Protein AF-A0AAN6KG77-F1 (afdb_monomer_lite)

Foldseek 3Di:
DLLVVLVVLLVVLLVVVLVVLVVPDPPLLSVLLCVPFFVVLSVVLSVVLVVVLVVLVVVVPDDPPPPDPVVVVVVVVVLVVVLVVLLVVLQVVQWDWDQDPVVRDTDIDGNVVSNVVSVVVSDDDPVSVVCSCVVRPCVRRPPCSCVRGPDPVVVVPDDPVSVCVSPPDDPVVVVVVVVVVVVVVVVVVVVVVVCVVVVVDD

Organism: NCBI:txid329885

Secondary structure (DSSP, 8-state):
-HHHHHHHHHHHHHHHHHHHHHTTS-HHHHHHHIIIIIHHHHHHHHHHHHHHHHHHHHHHTSPP----HHHHHHHHHHHHHHHHHHHHHHHHHHEEEEEETTTTEEEEEE-HHHHHHHHHHHSPP-HHHHHIIIIIIIIIIITTHHHHHS-HHHHHTS-HHHHHHHHPPPHHHHHHHHHHHHHHHHHHHHHHHHHHHTT---

Radius of gyration: 33.19 Å; chains: 1; bounding box: 72×59×87 Å

InterPro domains:
  IPR020850 GTPase effector domain [PS51388] (87-202)

pLDDT: mean 86.13, std 9.49, range [54.81, 98.12]

Sequence (202 aa):
MAEFHIKKVAQVCANFVAAAITCTVADDVADRLQAFTVDPALDARLKRTKAELIRIIANNKHHPITYNPTYTAIVQDMRREKSKSKFKQIVDKAKTSVHNASTNMIETYLKPNVLDRGKGDLLELDMDKTAVTKQVVERHLMRDLAADTISPTLIGDMTDEEIAFVAAEPEETTRLRSNLETRKAMLEKGQETFKSALGLCK

Structure (mmCIF, N/CA/C/O backbone):
data_AF-A0AAN6KG77-F1
#
_entry.id   AF-A0AAN6KG77-F1
#
loop_
_atom_site.group_PDB
_atom_site.id
_atom_site.type_symbol
_atom_site.label_atom_id
_atom_site.label_alt_id
_atom_site.label_comp_id
_atom_site.label_asym_id
_atom_site.label_entity_id
_atom_site.label_seq_id
_atom_site.pdbx_PDB_ins_code
_atom_site.Cartn_x
_atom_site.Cartn_y
_atom_site.Cartn_z
_atom_site.occupancy
_atom_site.B_iso_or_equiv
_atom_site.auth_seq_id
_atom_site.auth_comp_id
_atom_site.auth_asym_id
_atom_site.auth_atom_id
_atom_site.pdbx_PDB_model_num
ATOM 1 N N . MET A 1 1 ? 21.242 -1.551 -8.106 1.00 69.56 1 MET A N 1
ATOM 2 C CA . MET A 1 1 ? 20.434 -0.393 -8.561 1.00 69.56 1 MET A CA 1
ATOM 3 C C . MET A 1 1 ? 18.935 -0.687 -8.601 1.00 69.56 1 MET A C 1
ATOM 5 O O . MET A 1 1 ? 18.202 0.027 -7.931 1.00 69.56 1 MET A O 1
ATOM 9 N N . ALA A 1 2 ? 18.462 -1.736 -9.289 1.00 80.38 2 ALA A N 1
ATOM 10 C CA . ALA A 1 2 ? 17.026 -2.066 -9.336 1.00 80.38 2 ALA A CA 1
ATOM 11 C C . ALA A 1 2 ? 16.416 -2.390 -7.956 1.00 80.38 2 ALA A C 1
ATOM 13 O O . ALA A 1 2 ? 15.387 -1.833 -7.591 1.00 80.38 2 ALA A O 1
ATOM 14 N N . GLU A 1 3 ? 17.087 -3.215 -7.145 1.00 86.38 3 GLU A N 1
ATOM 15 C CA . GLU A 1 3 ? 16.593 -3.567 -5.804 1.00 86.38 3 GLU A CA 1
ATOM 16 C C . GLU A 1 3 ? 16.518 -2.356 -4.858 1.00 86.38 3 GLU A C 1
ATOM 18 O O . GLU A 1 3 ? 15.574 -2.221 -4.084 1.00 86.38 3 GLU A O 1
ATOM 23 N N . PHE A 1 4 ? 17.483 -1.437 -4.953 1.00 88.00 4 PHE A N 1
ATOM 24 C CA . PHE A 1 4 ? 17.458 -0.189 -4.191 1.00 88.00 4 PHE A CA 1
ATOM 25 C C . PHE A 1 4 ? 16.236 0.663 -4.560 1.00 88.00 4 PHE A C 1
ATOM 27 O O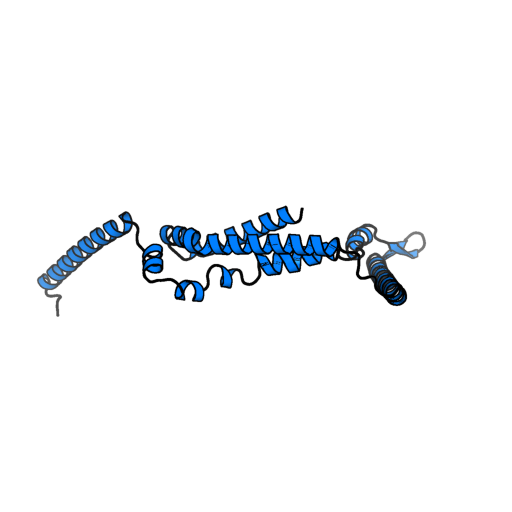 . PHE A 1 4 ? 15.528 1.146 -3.679 1.00 88.00 4 PHE A O 1
ATOM 34 N N . HIS A 1 5 ? 15.942 0.790 -5.858 1.00 88.50 5 HIS A N 1
ATOM 35 C CA . HIS A 1 5 ? 14.741 1.482 -6.324 1.00 88.50 5 HIS A CA 1
ATOM 36 C C . HIS A 1 5 ? 13.453 0.813 -5.834 1.00 88.50 5 HIS A C 1
ATOM 38 O O . HIS A 1 5 ? 12.555 1.514 -5.381 1.00 88.50 5 HIS A O 1
ATOM 44 N N . ILE A 1 6 ? 13.377 -0.520 -5.863 1.00 91.31 6 ILE A N 1
ATOM 45 C CA . ILE A 1 6 ? 12.239 -1.286 -5.329 1.00 91.31 6 ILE A CA 1
ATOM 46 C C . ILE A 1 6 ? 12.013 -0.969 -3.851 1.00 91.31 6 ILE A C 1
ATOM 48 O O . ILE A 1 6 ? 10.891 -0.653 -3.471 1.00 91.31 6 ILE A O 1
ATOM 52 N N . LYS A 1 7 ? 13.072 -0.987 -3.029 1.00 92.62 7 LYS A N 1
ATOM 53 C CA . LYS A 1 7 ? 12.975 -0.642 -1.600 1.00 92.62 7 LYS A CA 1
ATOM 54 C C . LYS A 1 7 ? 12.476 0.787 -1.400 1.00 92.62 7 LYS A C 1
ATOM 56 O O . LYS A 1 7 ? 11.597 1.014 -0.579 1.00 92.62 7 LYS A O 1
ATOM 61 N N . LYS A 1 8 ? 12.986 1.739 -2.188 1.00 94.06 8 LYS A N 1
ATOM 62 C CA . LYS A 1 8 ? 12.554 3.140 -2.112 1.00 94.06 8 LYS A CA 1
ATOM 63 C C . LYS A 1 8 ? 11.074 3.306 -2.461 1.00 94.06 8 LYS A C 1
ATOM 65 O O . LYS A 1 8 ? 10.371 4.014 -1.754 1.00 94.06 8 LYS A O 1
ATOM 70 N N . VAL A 1 9 ? 10.596 2.658 -3.524 1.00 93.69 9 VAL A N 1
ATOM 71 C CA . VAL A 1 9 ? 9.176 2.733 -3.905 1.00 93.69 9 VAL A CA 1
ATOM 72 C C . VAL A 1 9 ? 8.296 2.030 -2.875 1.00 93.69 9 VAL A C 1
ATOM 74 O O . VAL A 1 9 ? 7.282 2.591 -2.482 1.00 93.69 9 VAL A O 1
ATOM 77 N N . ALA A 1 10 ? 8.706 0.862 -2.378 1.00 94.38 10 ALA A N 1
ATOM 78 C CA . ALA A 1 10 ? 7.988 0.164 -1.316 1.00 94.38 10 ALA A CA 1
ATOM 79 C C . ALA A 1 10 ? 7.847 1.034 -0.057 1.00 94.38 10 ALA A C 1
ATOM 81 O O . ALA A 1 10 ? 6.756 1.112 0.497 1.00 94.38 10 ALA A O 1
ATOM 82 N N . GLN A 1 11 ? 8.902 1.759 0.331 1.00 95.31 11 GLN A N 1
ATOM 83 C CA . GLN A 1 11 ? 8.838 2.708 1.444 1.00 95.31 11 GLN A CA 1
ATOM 84 C C . GLN A 1 11 ? 7.840 3.840 1.183 1.00 95.31 11 GLN A C 1
ATOM 86 O O . GLN A 1 11 ? 7.091 4.218 2.075 1.00 95.31 11 GLN A O 1
ATOM 91 N N . VAL A 1 12 ? 7.809 4.384 -0.037 1.00 95.62 12 VAL A N 1
ATOM 92 C CA . VAL A 1 12 ? 6.838 5.427 -0.403 1.00 95.62 12 VAL A CA 1
ATOM 93 C C . VAL A 1 12 ? 5.408 4.890 -0.324 1.00 95.62 12 VAL A C 1
ATOM 95 O O . VAL A 1 12 ? 4.546 5.569 0.223 1.00 95.62 12 VAL A O 1
ATOM 98 N N . CYS A 1 13 ? 5.156 3.672 -0.813 1.00 94.25 13 CYS A N 1
ATOM 99 C CA . CYS A 1 13 ? 3.849 3.027 -0.687 1.00 94.25 13 CYS A CA 1
ATOM 100 C C . CYS A 1 13 ? 3.464 2.803 0.781 1.00 94.25 13 CYS A C 1
ATOM 102 O O . CYS A 1 13 ? 2.338 3.112 1.152 1.00 94.25 13 CYS A O 1
ATOM 104 N N . ALA A 1 14 ? 4.393 2.324 1.613 1.00 94.06 14 ALA A N 1
ATOM 105 C CA . ALA A 1 14 ? 4.158 2.117 3.041 1.00 94.06 14 ALA A CA 1
ATOM 106 C C . ALA A 1 14 ? 3.808 3.429 3.754 1.00 94.06 14 ALA A C 1
ATOM 108 O O . ALA A 1 14 ? 2.788 3.511 4.428 1.00 94.06 14 ALA A O 1
ATOM 109 N N . ASN A 1 15 ? 4.592 4.485 3.519 1.00 94.75 15 ASN A N 1
ATOM 110 C CA . ASN A 1 15 ? 4.340 5.804 4.097 1.00 94.75 15 ASN A CA 1
ATOM 111 C C . ASN A 1 15 ? 2.992 6.380 3.648 1.00 94.75 15 ASN A C 1
ATOM 113 O O . ASN A 1 15 ? 2.307 7.020 4.437 1.00 94.75 15 ASN A O 1
ATOM 117 N N . PHE A 1 16 ? 2.620 6.171 2.382 1.00 93.94 16 PHE A N 1
ATOM 118 C CA . PHE A 1 16 ? 1.337 6.628 1.858 1.00 93.94 16 PHE A CA 1
ATOM 119 C C . PHE A 1 16 ? 0.162 5.931 2.550 1.00 93.94 16 PHE A C 1
ATOM 121 O O . PHE A 1 16 ? -0.772 6.606 2.973 1.00 93.94 16 PHE A O 1
ATOM 128 N N . VAL A 1 17 ? 0.215 4.601 2.687 1.00 92.94 17 VAL A N 1
ATOM 129 C CA . VAL A 1 17 ? -0.858 3.841 3.344 1.00 92.94 17 VAL A CA 1
ATOM 130 C C . VAL A 1 17 ? -0.941 4.195 4.828 1.00 92.94 17 VAL A C 1
ATOM 132 O O . VAL A 1 17 ? -2.033 4.490 5.302 1.00 92.94 17 VAL A O 1
ATOM 135 N N . ALA A 1 18 ? 0.195 4.275 5.528 1.00 92.31 18 ALA A N 1
ATOM 136 C CA . ALA A 1 18 ? 0.231 4.693 6.928 1.00 92.31 18 ALA A CA 1
ATOM 137 C C . ALA A 1 18 ? -0.398 6.084 7.115 1.00 92.31 18 ALA A C 1
ATOM 139 O O . ALA A 1 18 ? -1.292 6.258 7.936 1.00 92.31 18 ALA A O 1
ATOM 140 N N . ALA A 1 19 ? -0.023 7.060 6.279 1.00 92.94 19 ALA A N 1
ATOM 141 C CA . ALA A 1 19 ? -0.597 8.404 6.336 1.00 92.94 19 ALA A CA 1
ATOM 142 C C . ALA A 1 19 ? -2.114 8.428 6.068 1.00 92.94 19 ALA A C 1
ATOM 144 O O . ALA A 1 19 ? -2.827 9.226 6.675 1.00 92.94 19 ALA A O 1
ATOM 145 N N . ALA A 1 20 ? -2.612 7.569 5.172 1.00 91.81 20 ALA A N 1
ATOM 146 C CA . ALA A 1 20 ? -4.043 7.448 4.891 1.00 91.81 20 ALA A CA 1
ATOM 147 C C . ALA A 1 20 ? -4.827 6.824 6.062 1.00 91.81 20 ALA A C 1
ATOM 149 O O . ALA A 1 20 ? -5.988 7.162 6.284 1.00 91.81 20 ALA A O 1
ATOM 150 N N . ILE A 1 21 ? -4.201 5.933 6.828 1.00 90.94 21 ILE A N 1
ATOM 151 C CA . ILE A 1 21 ? -4.822 5.313 8.003 1.00 90.94 21 ILE A CA 1
ATOM 152 C C . ILE A 1 21 ? -4.845 6.305 9.163 1.00 90.94 21 ILE A C 1
ATOM 154 O O . ILE A 1 21 ? -5.909 6.586 9.704 1.00 90.94 21 ILE A O 1
ATOM 158 N N . THR A 1 22 ? -3.710 6.926 9.485 1.00 92.06 22 THR A N 1
ATOM 159 C CA . THR A 1 22 ? -3.616 7.881 10.602 1.00 92.06 22 THR A CA 1
ATOM 160 C C . THR A 1 22 ? -4.513 9.114 10.416 1.00 92.06 22 THR A C 1
ATOM 162 O O . THR A 1 22 ? -4.880 9.760 11.389 1.00 92.06 22 THR A O 1
ATOM 165 N N . CYS A 1 23 ? -4.911 9.465 9.184 1.00 92.81 23 CYS A N 1
ATOM 166 C CA . CYS A 1 23 ? -5.856 10.566 8.961 1.00 92.81 23 CYS A CA 1
ATOM 167 C C . CYS A 1 23 ? -7.338 10.168 9.073 1.00 92.81 23 CYS A C 1
ATOM 169 O O . CYS A 1 23 ? -8.196 11.052 9.062 1.00 92.81 23 CYS A O 1
ATOM 171 N N . THR A 1 24 ? -7.649 8.870 9.155 1.00 89.50 24 THR A N 1
ATOM 172 C CA . THR A 1 24 ? -9.028 8.354 9.153 1.00 89.50 24 THR A CA 1
ATOM 173 C C . THR A 1 24 ? -9.446 7.707 10.466 1.00 89.50 24 THR A C 1
ATOM 175 O O . THR A 1 24 ? -10.627 7.772 10.807 1.00 89.50 24 THR A O 1
ATOM 178 N N . VAL A 1 25 ? -8.515 7.109 11.213 1.00 89.38 25 VAL A N 1
ATOM 179 C CA . VAL A 1 25 ? -8.806 6.400 12.468 1.00 89.38 25 VAL A CA 1
ATOM 180 C C . VAL A 1 25 ? -7.969 6.943 13.628 1.00 89.38 25 VAL A C 1
ATOM 182 O O . VAL A 1 25 ? -6.977 7.634 13.412 1.00 89.38 25 VAL A O 1
ATOM 185 N N . ALA A 1 26 ? -8.383 6.647 14.864 1.00 91.25 26 ALA A N 1
ATOM 186 C CA . ALA A 1 26 ? -7.609 6.981 16.060 1.00 91.25 26 ALA A CA 1
ATOM 187 C C . ALA A 1 26 ? -6.266 6.230 16.078 1.00 91.25 26 ALA A C 1
ATOM 189 O O . ALA A 1 26 ? -6.182 5.119 15.551 1.00 91.25 26 ALA A O 1
ATOM 190 N N . ASP A 1 27 ? -5.236 6.823 16.687 1.00 90.81 27 ASP A N 1
ATOM 191 C CA . ASP A 1 27 ? -3.855 6.314 16.645 1.00 90.81 27 ASP A CA 1
ATOM 192 C C . ASP A 1 27 ? -3.742 4.854 17.117 1.00 90.81 27 ASP A C 1
ATOM 194 O O . ASP A 1 27 ? -3.064 4.038 16.501 1.00 90.81 27 ASP A O 1
ATOM 198 N N . ASP A 1 28 ? -4.489 4.479 18.153 1.00 90.56 28 ASP A N 1
ATOM 199 C CA . ASP A 1 28 ? -4.511 3.122 18.699 1.00 90.56 28 ASP A CA 1
ATOM 200 C C . ASP A 1 28 ? -5.105 2.091 17.725 1.00 90.56 28 ASP A C 1
ATOM 202 O O . ASP A 1 28 ? -4.655 0.944 17.657 1.00 90.56 28 ASP A O 1
ATOM 206 N N . VAL A 1 29 ? -6.131 2.480 16.966 1.00 91.38 29 VAL A N 1
ATOM 207 C CA . VAL A 1 29 ? -6.721 1.647 15.909 1.00 91.38 29 VAL A CA 1
ATOM 208 C C . VAL A 1 29 ? -5.798 1.622 14.692 1.00 91.38 29 VAL A C 1
ATOM 210 O O . VAL A 1 29 ? -5.618 0.562 14.092 1.00 91.38 29 VAL A O 1
ATOM 213 N N . ALA A 1 30 ? -5.178 2.758 14.354 1.00 92.25 30 ALA A N 1
ATOM 214 C CA . ALA A 1 30 ? -4.216 2.868 13.263 1.00 92.25 30 ALA A CA 1
ATOM 215 C C . ALA A 1 30 ? -3.049 1.901 13.468 1.00 92.25 30 ALA A C 1
ATOM 217 O O . ALA A 1 30 ? -2.750 1.119 12.570 1.00 92.25 30 ALA A O 1
ATOM 218 N N . ASP A 1 31 ? -2.450 1.900 14.659 1.00 92.50 31 ASP A N 1
ATOM 219 C CA . ASP A 1 31 ? -1.307 1.052 14.999 1.00 92.50 31 ASP A CA 1
ATOM 220 C C . ASP A 1 31 ? -1.651 -0.438 14.891 1.00 92.50 31 ASP A C 1
ATOM 222 O O . ASP A 1 31 ? -0.900 -1.226 14.307 1.00 92.50 31 ASP A O 1
ATOM 226 N N . ARG A 1 32 ? -2.822 -0.839 15.401 1.00 92.31 32 ARG A N 1
ATOM 227 C CA . ARG A 1 32 ? -3.281 -2.234 15.321 1.00 92.31 32 ARG A CA 1
ATOM 228 C C . ARG A 1 32 ? -3.610 -2.651 13.898 1.00 92.31 32 ARG A C 1
ATOM 230 O O . ARG A 1 32 ? -3.208 -3.737 13.487 1.00 92.31 32 ARG A O 1
ATOM 237 N N . LEU A 1 33 ? -4.298 -1.805 13.135 1.00 90.81 33 LEU A N 1
ATOM 238 C CA . LEU A 1 33 ? -4.627 -2.086 11.739 1.00 90.81 33 LEU A CA 1
ATOM 239 C C . LEU A 1 33 ? -3.361 -2.168 10.877 1.00 90.81 33 LEU A C 1
ATOM 241 O O . LEU A 1 33 ? -3.234 -3.063 10.036 1.00 90.81 33 LEU A O 1
ATOM 245 N N . GLN A 1 34 ? -2.402 -1.275 11.131 1.00 92.25 34 GLN A N 1
ATOM 246 C CA . GLN A 1 34 ? -1.107 -1.257 10.467 1.00 92.25 34 GLN A CA 1
ATOM 247 C C . GLN A 1 34 ? -0.360 -2.573 10.709 1.00 92.25 34 GLN A C 1
ATOM 249 O O . GLN A 1 34 ? -0.010 -3.260 9.750 1.00 92.25 34 GLN A O 1
ATOM 254 N N . ALA A 1 35 ? -0.200 -2.970 11.973 1.00 91.81 35 ALA A N 1
ATOM 255 C CA . ALA A 1 35 ? 0.539 -4.174 12.340 1.00 91.81 35 ALA A CA 1
ATOM 256 C C . ALA A 1 35 ? -0.166 -5.474 11.913 1.00 91.81 35 ALA A C 1
ATOM 258 O O . ALA A 1 35 ? 0.487 -6.417 11.464 1.00 91.81 35 ALA A O 1
ATOM 259 N N . PHE A 1 36 ? -1.492 -5.544 12.063 1.00 90.06 36 PHE A N 1
ATOM 260 C CA . PHE A 1 36 ? -2.248 -6.781 11.858 1.00 90.06 36 PHE A CA 1
ATOM 261 C C . PHE A 1 36 ? -2.594 -7.038 10.388 1.00 90.06 36 PHE A C 1
ATOM 263 O O . PHE A 1 36 ? -2.585 -8.183 9.944 1.00 90.06 36 PHE A O 1
ATOM 270 N N . THR A 1 37 ? -2.888 -5.986 9.618 1.00 89.31 37 THR A N 1
ATOM 271 C CA . THR A 1 37 ? -3.418 -6.122 8.247 1.00 89.31 37 THR A CA 1
ATOM 272 C C . THR A 1 37 ? -2.455 -5.578 7.199 1.00 89.31 37 THR A C 1
ATOM 274 O O . THR A 1 37 ? -2.130 -6.253 6.218 1.00 89.31 37 THR A O 1
ATOM 277 N N . VAL A 1 38 ? -1.964 -4.356 7.398 1.00 92.00 38 VAL A N 1
ATOM 278 C CA . VAL A 1 38 ? -1.271 -3.610 6.341 1.00 92.00 38 VAL A CA 1
ATOM 279 C C . VAL A 1 38 ? 0.165 -4.084 6.156 1.00 92.00 38 VAL A C 1
ATOM 281 O O . VAL A 1 38 ? 0.582 -4.334 5.022 1.00 92.00 38 VAL A O 1
ATOM 284 N N . ASP A 1 39 ? 0.921 -4.229 7.242 1.00 93.38 39 ASP A N 1
ATOM 285 C CA . ASP A 1 39 ? 2.322 -4.645 7.199 1.00 93.38 39 ASP A CA 1
ATOM 286 C C . ASP A 1 39 ? 2.487 -6.027 6.545 1.00 93.38 39 ASP A C 1
ATOM 288 O O . ASP A 1 39 ? 3.278 -6.133 5.600 1.00 93.38 39 ASP A O 1
ATOM 292 N N . PRO A 1 40 ? 1.701 -7.067 6.908 1.00 92.62 40 PRO A N 1
ATOM 293 C CA . PRO A 1 40 ? 1.749 -8.356 6.219 1.00 92.62 40 PRO A CA 1
ATOM 294 C C . PRO A 1 40 ? 1.465 -8.252 4.715 1.00 92.62 40 PRO A C 1
ATOM 296 O O . PRO A 1 40 ? 2.148 -8.893 3.905 1.00 92.62 40 PRO A O 1
ATOM 299 N N . ALA A 1 41 ? 0.491 -7.427 4.318 1.00 92.69 41 ALA A N 1
ATOM 300 C CA . ALA A 1 41 ? 0.135 -7.229 2.917 1.00 92.69 41 ALA A CA 1
ATOM 301 C C . ALA A 1 41 ? 1.256 -6.525 2.131 1.00 92.69 41 ALA A C 1
ATOM 303 O O . ALA A 1 41 ? 1.629 -6.963 1.034 1.00 92.69 41 ALA A O 1
ATOM 304 N N . LEU A 1 42 ? 1.843 -5.466 2.694 1.00 94.31 42 LEU A N 1
ATOM 305 C CA . LEU A 1 42 ? 2.972 -4.748 2.098 1.00 94.31 42 LEU A CA 1
ATOM 306 C C . LEU A 1 42 ? 4.217 -5.638 1.984 1.00 94.31 42 LEU A C 1
ATOM 308 O O . LEU A 1 42 ? 4.872 -5.648 0.935 1.00 94.31 42 LEU A O 1
ATOM 312 N N . ASP A 1 43 ? 4.499 -6.450 3.002 1.00 94.38 43 ASP A N 1
ATOM 313 C CA . ASP A 1 43 ? 5.596 -7.416 2.987 1.00 94.38 43 ASP A CA 1
ATOM 314 C C . ASP A 1 43 ? 5.397 -8.494 1.921 1.00 94.38 43 ASP A C 1
ATOM 316 O O . ASP A 1 43 ? 6.327 -8.830 1.175 1.00 94.38 43 ASP A O 1
ATOM 320 N N . ALA A 1 44 ? 4.179 -9.025 1.797 1.00 93.19 44 ALA A N 1
ATOM 321 C CA . ALA A 1 44 ? 3.839 -9.981 0.752 1.00 93.19 44 ALA A CA 1
ATOM 322 C C . ALA A 1 44 ? 4.050 -9.372 -0.644 1.00 93.19 44 ALA A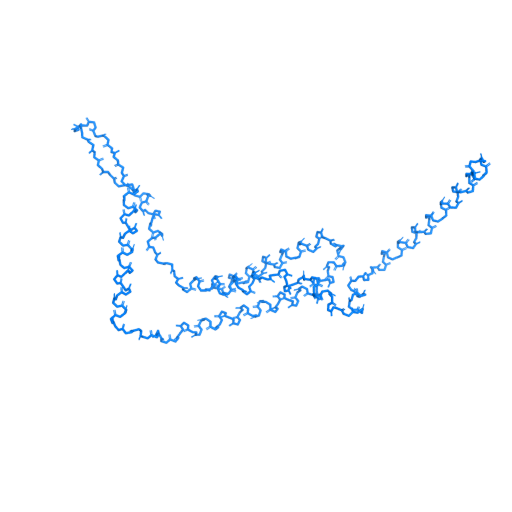 C 1
ATOM 324 O O . ALA A 1 44 ? 4.633 -10.017 -1.523 1.00 93.19 44 ALA A O 1
ATOM 325 N N . ARG A 1 45 ? 3.657 -8.108 -0.848 1.00 93.44 45 ARG A N 1
ATOM 326 C CA . ARG A 1 45 ? 3.870 -7.374 -2.108 1.00 93.44 45 ARG A CA 1
ATOM 327 C C . ARG A 1 45 ? 5.353 -7.167 -2.402 1.00 93.44 45 ARG A C 1
ATOM 329 O O . ARG A 1 45 ? 5.800 -7.427 -3.524 1.00 93.44 45 ARG A O 1
ATOM 336 N N . LEU A 1 46 ? 6.150 -6.794 -1.402 1.00 94.06 46 LEU A N 1
ATOM 337 C CA . LEU A 1 46 ? 7.598 -6.649 -1.553 1.00 94.06 46 LEU A CA 1
ATOM 338 C C . LEU A 1 46 ? 8.273 -7.987 -1.899 1.00 94.06 46 LEU A C 1
ATOM 340 O O . LEU A 1 46 ? 9.142 -8.028 -2.775 1.00 94.06 46 LEU A O 1
ATOM 344 N N . LYS A 1 47 ? 7.855 -9.091 -1.267 1.00 94.25 47 LYS A N 1
ATOM 345 C CA . LYS A 1 47 ? 8.341 -10.447 -1.578 1.00 94.25 47 LYS A CA 1
ATOM 346 C C . LYS A 1 47 ? 8.016 -10.841 -3.022 1.00 94.25 47 LYS A C 1
ATOM 348 O O . LYS A 1 47 ? 8.930 -11.230 -3.752 1.00 94.25 47 LYS A O 1
ATOM 353 N N . ARG A 1 48 ? 6.763 -10.664 -3.470 1.00 92.81 48 ARG A N 1
ATOM 354 C CA . ARG A 1 48 ? 6.347 -10.921 -4.867 1.00 92.81 48 ARG A CA 1
ATOM 355 C C . ARG A 1 48 ? 7.159 -10.094 -5.865 1.00 92.81 48 ARG A C 1
ATOM 357 O O . ARG A 1 48 ? 7.647 -10.623 -6.859 1.00 92.81 48 ARG A O 1
ATOM 364 N N . THR A 1 49 ? 7.372 -8.818 -5.558 1.00 92.81 49 THR A N 1
ATOM 365 C CA . THR A 1 49 ? 8.156 -7.896 -6.390 1.00 92.81 49 THR A CA 1
ATOM 366 C C . THR A 1 49 ? 9.607 -8.359 -6.549 1.00 92.81 49 THR A C 1
ATOM 368 O O . THR A 1 49 ? 10.144 -8.372 -7.657 1.00 92.81 49 THR A O 1
ATOM 371 N N . LYS A 1 50 ? 10.259 -8.768 -5.454 1.00 92.38 50 LYS A N 1
ATOM 372 C CA . LYS A 1 50 ? 11.635 -9.287 -5.499 1.00 92.38 50 LYS A CA 1
ATOM 373 C C . LYS A 1 50 ? 11.727 -10.591 -6.293 1.00 92.38 50 LYS A C 1
A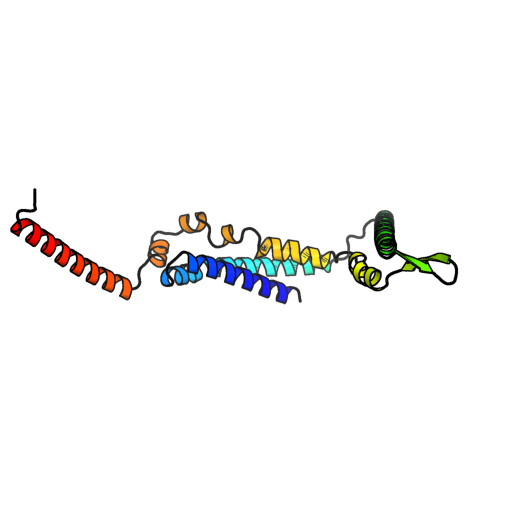TOM 375 O O . LYS A 1 50 ? 12.663 -10.748 -7.075 1.00 92.38 50 LYS A O 1
ATOM 380 N N . ALA A 1 51 ? 10.759 -11.491 -6.127 1.00 92.00 51 ALA A N 1
ATOM 381 C CA . ALA A 1 51 ? 10.695 -12.733 -6.894 1.00 92.00 51 ALA A CA 1
ATOM 382 C C . ALA A 1 51 ? 10.561 -12.463 -8.403 1.00 92.00 51 ALA A C 1
ATOM 384 O O . ALA A 1 51 ? 11.284 -13.061 -9.202 1.00 92.00 51 ALA A O 1
ATOM 385 N N . GLU A 1 52 ? 9.716 -11.505 -8.797 1.00 90.50 52 GLU A N 1
ATOM 386 C CA . GLU A 1 52 ? 9.567 -11.124 -10.204 1.00 90.50 52 GLU A CA 1
ATOM 387 C C . GLU A 1 52 ? 10.848 -10.510 -10.778 1.00 90.50 52 GLU A C 1
ATOM 389 O O . GLU A 1 52 ? 11.250 -10.850 -11.892 1.00 90.50 52 GLU A O 1
ATOM 394 N N . LEU A 1 53 ? 11.539 -9.656 -10.015 1.00 90.38 53 LEU A N 1
ATOM 395 C CA . LEU A 1 53 ? 12.822 -9.104 -10.449 1.00 90.38 53 LEU A CA 1
ATOM 396 C C . LEU A 1 53 ? 13.836 -10.218 -10.745 1.00 90.38 53 LEU A C 1
ATOM 398 O O . LEU A 1 53 ? 14.505 -10.182 -11.778 1.00 90.38 53 LEU A O 1
ATOM 402 N N . ILE A 1 54 ? 13.939 -11.212 -9.859 1.00 89.44 54 ILE A N 1
ATOM 403 C CA . ILE A 1 54 ? 14.836 -12.361 -10.046 1.00 89.44 54 ILE A CA 1
ATOM 404 C C . ILE A 1 54 ? 14.465 -13.124 -11.322 1.00 89.44 54 ILE A C 1
ATOM 406 O O . ILE A 1 54 ? 15.354 -13.465 -12.104 1.00 89.44 54 ILE A O 1
ATOM 410 N N . ARG A 1 55 ? 13.167 -13.330 -11.578 1.00 88.12 55 ARG A N 1
ATOM 411 C CA . ARG A 1 55 ? 12.675 -13.999 -12.789 1.00 88.12 55 ARG A CA 1
ATOM 412 C C . ARG A 1 55 ? 13.053 -13.245 -14.064 1.00 88.12 55 ARG A C 1
ATOM 414 O O . ARG A 1 55 ? 13.542 -13.859 -15.008 1.00 88.12 55 ARG A O 1
ATOM 421 N N . ILE A 1 56 ? 12.884 -11.923 -14.092 1.00 84.69 56 ILE A N 1
ATOM 422 C CA . ILE A 1 56 ? 13.257 -11.098 -15.253 1.00 84.69 56 ILE A CA 1
ATOM 423 C C . ILE A 1 56 ? 14.768 -11.140 -15.489 1.00 84.69 56 ILE A C 1
ATOM 425 O O . ILE A 1 56 ? 15.201 -11.317 -16.626 1.00 84.69 56 ILE A O 1
ATOM 429 N N . ILE A 1 57 ? 15.574 -11.037 -14.428 1.00 84.12 57 ILE A N 1
ATOM 430 C CA . ILE A 1 57 ? 17.036 -11.136 -14.532 1.00 84.12 57 ILE A CA 1
ATOM 431 C C . ILE A 1 57 ? 17.446 -12.510 -15.077 1.00 84.12 57 ILE A C 1
ATOM 433 O O . ILE A 1 57 ? 18.330 -12.591 -15.927 1.00 84.12 57 ILE A O 1
ATOM 437 N N . ALA A 1 58 ? 16.813 -13.589 -14.613 1.00 84.25 58 ALA A N 1
ATOM 438 C CA . ALA A 1 58 ? 17.081 -14.935 -15.109 1.00 84.25 58 ALA A CA 1
ATOM 439 C C . ALA A 1 58 ? 16.710 -15.081 -16.593 1.00 84.25 58 ALA A C 1
ATOM 441 O O . ALA A 1 58 ? 17.508 -15.601 -17.371 1.00 84.25 58 ALA A O 1
ATOM 442 N N . ASN A 1 59 ? 15.549 -14.568 -17.006 1.00 80.25 59 ASN A N 1
ATOM 443 C CA . ASN A 1 59 ? 15.112 -14.599 -18.402 1.00 80.25 59 ASN A CA 1
ATOM 444 C C . ASN A 1 59 ? 16.036 -13.787 -19.316 1.00 80.25 59 ASN A C 1
ATOM 446 O O . ASN A 1 59 ? 16.347 -14.234 -20.413 1.00 80.25 59 ASN A O 1
ATOM 450 N N . ASN A 1 60 ? 16.524 -12.634 -18.857 1.00 73.62 60 ASN A N 1
ATOM 451 C CA . ASN A 1 60 ? 17.458 -11.806 -19.622 1.00 73.62 60 ASN A CA 1
ATOM 452 C C . ASN A 1 60 ? 18.805 -12.523 -19.865 1.00 73.62 60 ASN A C 1
ATOM 454 O O . ASN A 1 60 ? 19.420 -12.351 -20.910 1.00 73.62 60 ASN A O 1
ATOM 458 N N . LYS A 1 61 ? 19.234 -13.402 -18.946 1.00 73.06 61 LYS A N 1
ATOM 459 C CA . LYS A 1 61 ? 20.450 -14.217 -19.119 1.00 73.06 61 LYS A CA 1
ATOM 460 C C . LYS A 1 61 ? 20.316 -15.345 -20.146 1.00 73.06 61 LYS A C 1
ATOM 462 O O . LYS A 1 61 ? 21.338 -15.907 -20.536 1.00 73.06 61 LYS A O 1
ATOM 467 N N . HIS A 1 62 ? 19.101 -15.717 -20.547 1.00 63.72 62 HIS A N 1
ATOM 468 C CA . HIS A 1 62 ? 18.925 -16.730 -21.585 1.00 63.72 62 HIS A CA 1
ATOM 469 C C . HIS A 1 62 ? 19.340 -16.152 -22.939 1.00 63.72 62 HIS A C 1
ATOM 471 O O . HIS A 1 62 ? 19.177 -14.957 -23.186 1.00 63.72 62 HIS A O 1
ATOM 477 N N . HIS A 1 63 ? 19.886 -16.997 -23.821 1.00 57.72 63 HIS A N 1
ATOM 478 C CA . HIS A 1 63 ? 20.233 -16.567 -25.172 1.00 57.72 63 HIS A CA 1
ATOM 479 C C . HIS A 1 63 ? 19.022 -15.875 -25.808 1.00 57.72 63 HIS A C 1
ATOM 481 O O . HIS A 1 63 ? 17.913 -16.413 -25.702 1.00 57.72 63 HIS A O 1
ATOM 487 N N . PRO A 1 64 ? 19.206 -14.703 -26.452 1.00 59.56 64 PRO A N 1
ATOM 488 C CA . PRO A 1 64 ? 18.137 -14.086 -27.216 1.00 59.56 64 PRO A CA 1
ATOM 489 C C . PRO A 1 64 ? 17.545 -15.168 -28.105 1.00 59.56 64 PRO A C 1
ATOM 491 O O . PRO A 1 64 ? 18.312 -15.856 -28.781 1.00 59.56 64 PRO A O 1
ATOM 494 N N . ILE A 1 65 ? 16.220 -15.343 -28.081 1.00 64.00 65 ILE A N 1
ATOM 495 C CA . ILE A 1 65 ? 15.539 -16.167 -29.081 1.00 64.00 65 ILE A CA 1
ATOM 496 C C . ILE A 1 65 ? 16.030 -15.604 -30.408 1.00 64.00 65 ILE A C 1
ATOM 498 O O . ILE A 1 65 ? 15.730 -14.454 -30.739 1.00 64.00 65 ILE A O 1
ATOM 502 N N . THR A 1 66 ? 16.917 -16.338 -31.078 1.00 54.81 66 THR A N 1
ATOM 503 C CA . THR A 1 66 ? 17.622 -15.851 -32.252 1.00 54.81 66 THR A CA 1
ATOM 504 C C . THR A 1 66 ? 16.579 -15.775 -33.340 1.00 54.81 66 THR A C 1
ATOM 506 O O . THR A 1 66 ? 16.258 -16.755 -34.007 1.00 54.81 66 THR A O 1
ATOM 509 N N . TYR A 1 67 ? 15.975 -14.595 -33.454 1.00 60.03 67 TYR A N 1
ATOM 510 C CA . TYR A 1 67 ? 15.113 -14.264 -34.564 1.00 60.03 67 TYR A CA 1
ATOM 511 C C . TYR A 1 67 ? 15.857 -14.611 -35.853 1.00 60.03 67 TYR A C 1
ATOM 513 O O . TYR A 1 67 ? 17.072 -14.414 -35.948 1.00 60.03 67 TYR A O 1
ATOM 521 N N . ASN A 1 68 ? 15.118 -15.114 -36.840 1.00 76.94 68 ASN A N 1
ATOM 522 C CA . ASN A 1 68 ? 15.638 -15.334 -38.184 1.00 76.94 68 ASN A CA 1
ATOM 523 C C . ASN A 1 68 ? 16.486 -14.108 -38.619 1.00 76.94 68 ASN A C 1
ATOM 525 O O . ASN A 1 68 ? 16.009 -12.978 -38.457 1.00 76.94 68 ASN A O 1
ATOM 529 N N . PRO A 1 69 ? 17.707 -14.299 -39.160 1.00 75.62 69 PRO A N 1
ATOM 530 C CA . PRO A 1 69 ? 18.577 -13.220 -39.642 1.00 75.62 69 PRO A CA 1
ATOM 531 C C . PRO A 1 69 ? 17.875 -12.180 -40.529 1.00 75.62 69 PRO A C 1
ATOM 533 O O . PRO A 1 69 ? 18.185 -10.992 -40.474 1.00 75.62 69 PRO A O 1
ATOM 536 N N . THR A 1 70 ? 16.887 -12.599 -41.321 1.00 76.69 70 THR A N 1
ATOM 537 C CA . THR A 1 70 ? 16.076 -11.698 -42.145 1.00 76.69 70 THR A CA 1
ATOM 538 C C . THR A 1 70 ? 15.232 -10.754 -41.288 1.00 76.69 70 THR A C 1
ATOM 540 O O . THR A 1 70 ? 15.163 -9.559 -41.558 1.00 76.69 70 THR A O 1
ATOM 543 N N . TYR A 1 71 ? 14.623 -11.258 -40.215 1.00 77.19 71 TYR A N 1
ATOM 544 C CA . TYR A 1 71 ? 13.823 -10.443 -39.304 1.00 77.19 71 TYR A CA 1
ATOM 545 C C . TYR A 1 71 ? 14.691 -9.473 -38.500 1.00 77.19 71 TYR A C 1
ATOM 547 O O . TYR A 1 71 ? 14.323 -8.310 -38.342 1.00 77.19 71 TYR A O 1
ATOM 555 N N . THR A 1 72 ? 15.855 -9.917 -38.011 1.00 74.38 72 THR A N 1
ATOM 556 C CA . THR A 1 72 ? 16.765 -9.025 -37.277 1.00 74.38 72 THR A CA 1
ATOM 557 C C . THR A 1 72 ? 17.267 -7.897 -38.167 1.00 74.38 72 THR A C 1
ATOM 559 O O . THR A 1 72 ? 17.252 -6.753 -37.720 1.00 74.38 72 THR A O 1
ATOM 562 N N . ALA A 1 73 ? 17.620 -8.177 -39.425 1.00 80.62 73 ALA A N 1
ATOM 563 C CA . ALA A 1 73 ? 17.992 -7.150 -40.395 1.00 80.62 73 ALA A CA 1
ATOM 564 C C . ALA A 1 73 ? 16.858 -6.134 -40.616 1.00 80.62 73 ALA A C 1
ATOM 566 O O . ALA A 1 73 ? 17.077 -4.933 -40.470 1.00 80.62 73 ALA A O 1
ATOM 567 N N . ILE A 1 74 ? 15.628 -6.611 -40.844 1.00 82.81 74 ILE A N 1
ATOM 568 C CA . ILE A 1 74 ? 14.448 -5.750 -41.035 1.00 82.81 74 ILE A CA 1
ATOM 569 C C . ILE A 1 74 ? 14.198 -4.865 -39.803 1.00 82.81 74 ILE A C 1
ATOM 571 O O . ILE A 1 74 ? 13.978 -3.662 -39.931 1.00 82.81 74 ILE A O 1
ATOM 575 N N . VAL A 1 75 ? 14.264 -5.424 -38.591 1.00 79.88 75 VAL A N 1
ATOM 576 C CA . VAL A 1 75 ? 14.080 -4.654 -37.350 1.00 79.88 75 VAL A CA 1
ATOM 577 C C . VAL A 1 75 ? 15.198 -3.634 -37.149 1.00 79.88 75 VAL A C 1
ATOM 579 O O . VAL A 1 75 ? 14.916 -2.508 -36.741 1.00 79.88 75 VAL A O 1
ATOM 582 N N . GLN A 1 76 ? 16.450 -3.992 -37.436 1.00 78.06 76 GLN A N 1
ATOM 583 C CA . GLN A 1 76 ? 17.584 -3.070 -37.339 1.00 78.06 76 GLN A CA 1
ATOM 584 C C . GLN A 1 76 ? 17.449 -1.911 -38.331 1.00 78.06 76 GLN A C 1
ATOM 586 O O . GLN A 1 76 ? 17.662 -0.758 -37.952 1.00 78.06 76 GLN A O 1
ATOM 591 N N . ASP A 1 77 ? 17.019 -2.180 -39.562 1.00 84.31 77 ASP A N 1
ATOM 592 C CA . ASP A 1 77 ? 16.774 -1.135 -40.557 1.00 84.31 77 ASP A CA 1
ATOM 593 C C . ASP A 1 77 ? 15.607 -0.229 -40.160 1.00 84.31 77 ASP A C 1
ATOM 595 O O . ASP A 1 77 ? 15.740 0.997 -40.208 1.00 84.31 77 ASP A O 1
ATOM 599 N N . MET A 1 78 ? 14.512 -0.793 -39.639 1.00 81.44 78 MET A N 1
ATOM 600 C CA . MET A 1 78 ? 13.409 0.003 -39.088 1.00 81.44 78 MET A CA 1
ATOM 601 C C . MET A 1 78 ? 13.858 0.895 -37.920 1.00 81.44 78 MET A C 1
ATOM 603 O O .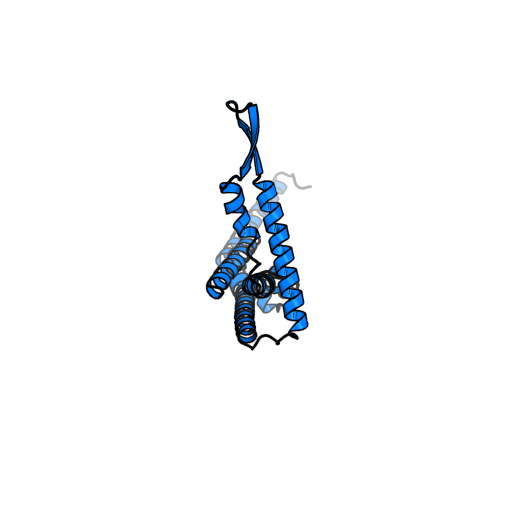 MET A 1 78 ? 13.464 2.062 -37.843 1.00 81.44 78 MET A O 1
ATOM 607 N N . ARG A 1 79 ? 14.700 0.386 -37.012 1.00 80.25 79 ARG A N 1
ATOM 608 C CA . ARG A 1 79 ? 15.261 1.171 -35.895 1.00 80.25 79 ARG A CA 1
ATOM 609 C C . ARG A 1 79 ? 16.176 2.291 -36.384 1.00 80.25 79 ARG A C 1
ATOM 611 O O . ARG A 1 79 ? 16.097 3.416 -35.878 1.00 80.25 79 ARG A O 1
ATOM 618 N N . ARG A 1 80 ? 17.001 2.015 -37.398 1.00 82.06 80 ARG A N 1
ATOM 619 C CA . ARG A 1 80 ? 17.905 2.987 -38.026 1.00 82.06 80 ARG A CA 1
ATOM 620 C C . ARG A 1 80 ? 17.129 4.127 -38.677 1.00 82.06 80 ARG A C 1
ATOM 622 O O . ARG A 1 80 ? 17.421 5.290 -38.402 1.00 82.06 80 ARG A O 1
ATOM 629 N N . GLU A 1 81 ? 16.102 3.812 -39.464 1.00 87.06 81 GLU A N 1
ATOM 630 C CA . GLU A 1 81 ? 15.256 4.821 -40.112 1.00 87.06 81 GLU A CA 1
ATOM 631 C C . GLU A 1 81 ? 14.453 5.637 -39.093 1.00 87.06 81 GLU A C 1
ATOM 633 O O . GLU A 1 81 ? 14.395 6.866 -39.180 1.00 87.06 81 GLU A O 1
ATOM 638 N N . LYS A 1 82 ? 13.925 4.998 -38.042 1.00 82.75 82 LYS A N 1
ATOM 639 C CA . LYS A 1 82 ? 13.265 5.710 -36.938 1.00 82.75 82 LYS A CA 1
ATOM 640 C C . LYS A 1 82 ? 14.217 6.682 -36.232 1.00 82.75 82 LYS A C 1
ATOM 642 O O . LYS A 1 82 ? 13.840 7.823 -35.960 1.00 82.75 82 LYS A O 1
ATOM 647 N N . SER A 1 83 ? 15.448 6.253 -35.958 1.00 82.75 83 SER A N 1
ATOM 648 C CA . SER A 1 83 ? 16.481 7.082 -35.321 1.00 82.75 83 SER A CA 1
ATOM 649 C C . SER A 1 83 ? 16.890 8.254 -36.212 1.00 82.75 83 SER A C 1
ATOM 651 O O . SER A 1 83 ? 16.966 9.391 -35.748 1.00 82.75 83 SER A O 1
ATOM 653 N N . LYS A 1 84 ? 17.054 8.007 -37.514 1.00 85.69 84 LYS A N 1
ATOM 654 C CA . LYS A 1 84 ? 17.336 9.031 -38.526 1.00 85.69 84 LYS A CA 1
ATOM 655 C C . LYS A 1 84 ? 16.208 10.058 -38.632 1.00 85.69 84 LYS A C 1
ATOM 657 O O . LYS A 1 84 ? 16.477 11.257 -38.667 1.00 85.69 84 LYS A O 1
ATOM 662 N N . SER A 1 85 ? 14.951 9.615 -38.612 1.00 86.06 85 SER A N 1
ATOM 663 C CA . SER A 1 85 ? 13.785 10.506 -38.622 1.00 86.06 85 SER A CA 1
ATOM 664 C C . SER A 1 85 ? 13.724 11.384 -37.369 1.00 86.06 85 SER A C 1
ATOM 666 O O . SER A 1 85 ? 13.512 12.592 -37.474 1.00 86.06 85 SER A O 1
ATOM 668 N N . LYS A 1 86 ? 13.950 10.809 -36.181 1.00 84.44 86 LYS A N 1
ATOM 669 C CA . LYS A 1 86 ? 14.032 11.575 -34.926 1.00 84.44 86 LYS A CA 1
ATOM 670 C C . LYS A 1 86 ? 15.174 12.589 -34.951 1.00 84.44 86 LYS A C 1
ATOM 672 O O . LYS A 1 86 ? 14.979 13.740 -34.568 1.00 84.44 86 LYS A O 1
ATOM 677 N N . PHE A 1 87 ? 16.344 12.183 -35.441 1.00 87.75 87 PHE A N 1
ATOM 678 C CA . PHE A 1 87 ? 17.500 13.068 -35.557 1.00 87.75 87 PHE A CA 1
ATOM 679 C C . PHE A 1 87 ? 17.200 14.248 -36.479 1.00 87.75 87 PHE A C 1
ATOM 681 O O . PHE A 1 87 ? 17.458 15.391 -36.115 1.00 87.75 87 PHE A O 1
ATOM 688 N N . LYS A 1 88 ? 16.571 13.991 -37.632 1.00 89.44 88 LYS A N 1
ATOM 689 C CA . LYS A 1 88 ? 16.134 15.044 -38.552 1.00 89.44 88 LYS A CA 1
ATOM 690 C C . LYS A 1 88 ? 15.191 16.038 -37.867 1.00 89.44 88 LYS A C 1
ATOM 692 O O . LYS A 1 88 ? 15.415 17.237 -37.976 1.00 89.44 88 LYS A O 1
ATOM 697 N N . GLN A 1 89 ? 14.211 15.562 -37.094 1.00 88.81 89 GLN A N 1
ATOM 698 C CA . GLN A 1 89 ? 13.317 16.440 -36.326 1.00 88.81 89 GLN A CA 1
ATOM 699 C C . GLN A 1 89 ? 14.065 17.307 -35.302 1.00 88.81 89 GLN A C 1
ATOM 701 O O . GLN A 1 89 ? 13.718 18.472 -35.120 1.00 88.81 89 GLN A O 1
ATOM 706 N N . ILE A 1 90 ? 15.088 16.768 -34.632 1.00 88.69 90 ILE A N 1
ATOM 707 C CA . ILE A 1 90 ? 15.915 17.531 -33.682 1.00 88.69 90 ILE A CA 1
ATOM 708 C C . ILE A 1 90 ? 16.738 18.591 -34.415 1.00 88.69 90 ILE A C 1
ATOM 710 O O . ILE A 1 90 ? 16.779 19.740 -33.980 1.00 88.69 90 ILE A O 1
ATOM 714 N N . VAL A 1 91 ? 17.353 18.226 -35.542 1.00 89.50 91 VAL A N 1
ATOM 715 C CA . VAL A 1 91 ? 18.105 19.155 -36.393 1.00 89.50 91 VAL A CA 1
ATOM 716 C C . VAL A 1 91 ? 17.196 20.274 -36.894 1.00 89.50 91 VAL A C 1
ATOM 718 O O . VAL A 1 91 ? 17.569 21.438 -36.801 1.00 89.50 91 VAL A O 1
ATOM 721 N N . ASP A 1 92 ? 15.986 19.954 -37.353 1.00 89.88 92 ASP A N 1
ATOM 722 C CA . ASP A 1 92 ? 15.020 20.950 -37.819 1.00 89.88 92 ASP A CA 1
ATOM 723 C C . ASP A 1 92 ? 14.581 21.896 -36.690 1.00 89.88 92 ASP A C 1
ATOM 725 O O . ASP A 1 92 ? 14.524 23.105 -36.901 1.00 89.88 92 ASP A O 1
ATOM 729 N N . LYS A 1 93 ? 14.376 21.387 -35.467 1.00 87.94 93 LYS A N 1
ATOM 730 C CA . LYS A 1 93 ? 14.107 22.216 -34.275 1.00 87.94 93 LYS A CA 1
ATOM 731 C C . LYS A 1 93 ? 15.297 23.083 -33.852 1.00 87.94 93 LYS A C 1
ATOM 733 O O . LYS A 1 93 ? 15.103 24.110 -33.205 1.00 87.94 93 LYS A O 1
ATOM 738 N N . ALA A 1 94 ? 16.522 22.664 -34.161 1.00 89.81 94 ALA A N 1
ATOM 739 C CA . ALA A 1 94 ? 17.737 23.393 -33.812 1.00 89.81 94 ALA A CA 1
ATOM 740 C C . ALA A 1 94 ? 18.118 24.468 -34.840 1.00 89.81 94 ALA A C 1
ATOM 742 O O . ALA A 1 94 ? 18.942 25.328 -34.519 1.00 89.81 94 ALA A O 1
ATOM 743 N N . LYS A 1 95 ? 17.540 24.445 -36.049 1.00 91.69 95 LYS A N 1
ATOM 744 C CA . LYS A 1 95 ? 17.778 25.468 -37.075 1.00 91.69 95 LYS A CA 1
ATOM 745 C C . LYS A 1 95 ? 17.264 26.830 -36.610 1.00 91.69 95 LYS A C 1
ATOM 747 O O . LYS A 1 95 ? 16.143 26.966 -36.130 1.00 91.69 95 LYS A O 1
ATOM 752 N N . THR A 1 96 ? 18.090 27.854 -36.776 1.00 88.31 96 THR A N 1
ATOM 753 C CA . THR A 1 96 ? 17.741 29.251 -36.533 1.00 88.31 96 THR A CA 1
ATOM 754 C C . THR A 1 96 ? 18.296 30.102 -37.662 1.00 88.31 96 THR A C 1
ATOM 756 O O . THR A 1 96 ? 19.454 29.950 -38.044 1.00 88.31 96 THR A O 1
ATOM 759 N N . SER A 1 97 ? 17.475 30.999 -38.188 1.00 87.88 97 SER A N 1
ATOM 760 C CA . SER A 1 97 ? 17.903 31.957 -39.202 1.00 87.88 97 SER A CA 1
ATOM 761 C C . SER A 1 97 ? 18.420 33.217 -38.517 1.00 87.88 97 SER A C 1
ATOM 763 O O . SER A 1 97 ? 17.746 33.756 -37.639 1.00 87.88 97 SER A O 1
ATOM 765 N N . VAL A 1 98 ? 19.613 33.669 -38.893 1.00 84.31 98 VAL A N 1
ATOM 766 C CA . VAL A 1 98 ? 20.233 34.900 -38.391 1.00 84.31 98 VAL A CA 1
ATOM 767 C C . VAL A 1 98 ? 20.500 35.808 -39.582 1.00 84.31 98 VAL A C 1
ATOM 769 O O . VAL A 1 98 ? 21.059 35.378 -40.589 1.00 84.31 98 VAL A O 1
ATOM 772 N N . HIS A 1 99 ? 20.067 37.062 -39.481 1.00 83.75 99 HIS A N 1
ATOM 773 C CA . HIS A 1 99 ? 20.349 38.061 -40.502 1.00 83.75 99 HIS A CA 1
ATOM 774 C C . HIS A 1 99 ? 21.781 38.570 -40.336 1.00 83.75 99 HIS A C 1
ATOM 776 O O . HIS A 1 99 ? 22.112 39.171 -39.311 1.00 83.75 99 HIS A O 1
ATOM 782 N N . ASN A 1 100 ? 22.619 38.354 -41.345 1.00 79.62 100 ASN A N 1
ATOM 783 C CA . ASN A 1 100 ? 23.979 38.864 -41.361 1.00 79.62 100 ASN A CA 1
ATOM 784 C C . ASN A 1 100 ? 23.981 40.279 -41.960 1.00 79.62 100 ASN A C 1
ATOM 786 O O . ASN A 1 100 ? 23.762 40.468 -43.155 1.00 79.62 100 ASN A O 1
ATOM 790 N N . ALA A 1 101 ? 24.218 41.289 -41.120 1.00 77.00 101 ALA A N 1
ATOM 791 C CA . ALA A 1 101 ? 24.233 42.692 -41.538 1.00 77.00 101 ALA A CA 1
ATOM 792 C C . ALA A 1 101 ? 25.391 43.032 -42.497 1.00 77.00 101 ALA A C 1
ATOM 794 O O . ALA A 1 101 ? 25.305 44.014 -43.227 1.00 77.00 101 ALA A O 1
ATOM 795 N N . SER A 1 102 ? 26.459 42.230 -42.511 1.00 78.75 102 SER A N 1
ATOM 796 C CA . SER A 1 102 ? 27.641 42.459 -43.349 1.00 78.75 102 SER A CA 1
ATOM 797 C C . SER A 1 102 ? 27.461 41.952 -44.780 1.00 78.75 102 SER A C 1
ATOM 799 O O . SER A 1 102 ? 28.001 42.545 -45.708 1.00 78.75 102 SER A O 1
ATOM 801 N N . THR A 1 103 ? 26.702 40.871 -44.973 1.00 81.56 103 THR A N 1
ATOM 802 C CA . THR A 1 103 ? 26.433 40.273 -46.295 1.00 81.56 103 THR A CA 1
ATOM 803 C C . THR A 1 103 ? 25.009 40.534 -46.791 1.00 81.56 103 THR A C 1
ATOM 805 O O . THR A 1 103 ? 24.704 40.244 -47.944 1.00 81.56 103 THR A O 1
ATOM 808 N N . ASN A 1 10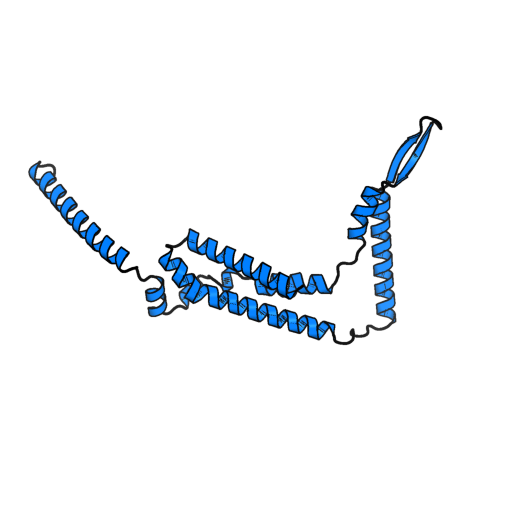4 ? 24.140 41.101 -45.944 1.00 82.56 104 ASN A N 1
ATOM 809 C CA . ASN A 1 104 ? 22.707 41.304 -46.182 1.00 82.56 104 ASN A CA 1
ATOM 810 C C . ASN A 1 104 ? 21.965 40.006 -46.562 1.00 82.56 104 ASN A C 1
ATOM 812 O O . ASN A 1 104 ? 20.992 40.018 -47.318 1.00 82.56 104 ASN A O 1
ATOM 816 N N . MET A 1 105 ? 22.454 38.870 -46.055 1.00 81.06 105 MET A N 1
ATOM 817 C CA . MET A 1 105 ? 21.908 37.538 -46.307 1.00 81.06 105 MET A CA 1
ATOM 818 C C . MET A 1 105 ? 21.394 36.901 -45.016 1.00 81.06 105 MET A C 1
ATOM 820 O O . MET A 1 105 ? 21.877 37.169 -43.914 1.00 81.06 105 MET A O 1
ATOM 824 N N . ILE A 1 106 ? 20.403 36.020 -45.164 1.00 84.12 106 ILE A N 1
ATOM 825 C CA . ILE A 1 106 ? 19.910 35.178 -44.075 1.00 84.12 106 ILE A CA 1
ATOM 826 C C . ILE A 1 106 ? 20.752 33.905 -44.041 1.00 84.12 106 ILE A C 1
ATOM 828 O O . ILE A 1 106 ? 20.713 33.099 -44.970 1.00 84.12 106 ILE A O 1
ATOM 832 N N . GLU A 1 107 ? 21.478 33.701 -42.949 1.00 86.38 107 GLU A N 1
ATOM 833 C CA . GLU A 1 107 ? 22.293 32.511 -42.723 1.00 86.38 107 GLU A CA 1
ATOM 834 C C . GLU A 1 107 ? 21.594 31.573 -41.731 1.00 86.38 107 GLU A C 1
ATOM 836 O O . GLU A 1 107 ? 20.995 32.004 -40.743 1.00 86.38 107 GLU A O 1
ATOM 841 N N . THR A 1 108 ? 21.639 30.266 -42.005 1.00 87.31 108 THR A N 1
ATOM 842 C CA . THR A 1 108 ? 21.033 29.246 -41.138 1.00 87.31 108 THR A CA 1
ATOM 843 C C . THR A 1 108 ? 22.088 28.637 -40.227 1.00 87.31 108 THR A C 1
ATOM 845 O O . THR A 1 108 ? 23.054 28.042 -40.697 1.00 87.31 108 THR A O 1
ATOM 848 N N . TYR A 1 109 ? 21.853 28.720 -38.923 1.00 86.75 109 TYR A N 1
ATOM 849 C CA . TYR A 1 109 ? 22.717 28.178 -37.880 1.00 86.75 109 TYR A CA 1
ATOM 850 C C . TYR A 1 109 ? 22.007 27.073 -37.096 1.00 86.75 109 TYR A C 1
ATOM 852 O O . TYR A 1 109 ? 20.779 27.045 -37.009 1.00 86.75 109 TYR A O 1
ATOM 860 N N . LEU A 1 110 ? 22.779 26.168 -36.491 1.00 89.44 110 LEU A N 1
ATOM 861 C CA . LEU A 1 110 ? 22.268 25.154 -35.567 1.00 89.44 110 LEU A CA 1
ATOM 862 C C . LEU A 1 110 ? 22.542 25.580 -34.127 1.00 89.44 110 LEU A C 1
ATOM 864 O O . LEU A 1 110 ? 23.680 25.869 -33.771 1.00 89.44 110 LEU A O 1
ATOM 868 N N . LYS A 1 111 ? 21.504 25.582 -33.290 1.00 89.69 111 LYS A N 1
ATOM 869 C CA . LYS A 1 111 ? 21.597 25.861 -31.853 1.00 89.69 111 LYS A CA 1
ATOM 870 C C . LYS A 1 111 ? 22.138 24.631 -31.102 1.00 89.69 111 LYS A C 1
ATOM 872 O O . LYS A 1 111 ? 21.398 23.650 -30.964 1.00 89.69 111 LYS A O 1
ATOM 877 N N . PRO A 1 112 ? 23.372 24.664 -30.558 1.00 86.50 112 PRO A N 1
ATOM 878 C CA . PRO A 1 112 ? 23.985 23.490 -29.928 1.00 86.50 112 PRO A CA 1
ATOM 879 C C . PRO A 1 112 ? 23.211 23.007 -28.695 1.00 86.50 112 PRO A C 1
ATOM 881 O O . PRO A 1 112 ? 23.010 21.813 -28.511 1.00 86.50 112 PRO A O 1
ATOM 884 N N . ASN A 1 113 ? 22.671 23.937 -27.900 1.00 86.12 113 ASN A N 1
ATOM 885 C CA . ASN A 1 113 ? 21.890 23.632 -26.698 1.00 86.12 113 ASN A CA 1
ATOM 886 C C . ASN A 1 113 ? 20.570 22.884 -26.980 1.00 86.12 113 ASN A C 1
ATOM 888 O O . ASN A 1 113 ? 20.067 22.173 -26.111 1.00 86.12 113 ASN A O 1
ATOM 892 N N . VAL A 1 114 ? 19.982 23.058 -28.168 1.00 85.38 114 VAL A N 1
ATOM 893 C CA . VAL A 1 114 ? 18.788 22.316 -28.605 1.00 85.38 114 VAL A CA 1
ATOM 894 C C . VAL A 1 114 ? 19.183 20.915 -29.066 1.00 85.38 114 VAL A C 1
ATOM 896 O O . VAL A 1 114 ? 18.489 19.954 -28.735 1.00 85.38 114 VAL A O 1
ATOM 899 N N . LEU A 1 115 ? 20.318 20.790 -29.762 1.00 85.19 115 LEU A N 1
ATOM 900 C CA . LEU A 1 115 ? 20.875 19.503 -30.178 1.00 85.19 115 LEU A CA 1
ATOM 901 C C . LEU A 1 115 ? 21.229 18.623 -28.968 1.00 85.19 115 LEU A C 1
ATOM 903 O O . LEU A 1 115 ? 20.829 17.460 -28.918 1.00 85.19 115 LEU A O 1
ATOM 907 N N . ASP A 1 116 ? 21.915 19.195 -27.974 1.00 85.12 116 ASP A N 1
ATOM 908 C CA . ASP A 1 116 ? 22.333 18.482 -26.762 1.00 85.12 116 ASP A CA 1
ATOM 909 C C . ASP A 1 116 ? 21.143 17.982 -25.943 1.00 85.12 116 ASP A C 1
ATOM 911 O O . ASP A 1 116 ? 21.144 16.838 -25.487 1.00 85.12 116 ASP A O 1
ATOM 915 N N . ARG A 1 117 ? 20.083 18.791 -25.810 1.00 81.75 117 ARG A N 1
ATOM 916 C CA . ARG A 1 117 ? 18.844 18.343 -25.156 1.00 81.75 117 ARG A CA 1
ATOM 917 C C . ARG A 1 117 ? 18.145 17.236 -25.944 1.00 81.75 117 ARG A C 1
ATOM 919 O O . ARG A 1 117 ? 17.694 16.264 -25.347 1.00 81.75 117 ARG A O 1
ATOM 926 N N . GLY A 1 118 ? 18.091 17.352 -27.272 1.00 77.19 118 GLY A N 1
ATOM 927 C CA . GLY A 1 118 ? 17.460 16.355 -28.143 1.00 77.19 118 GLY A CA 1
ATOM 928 C C . GLY A 1 118 ? 18.207 15.019 -28.210 1.00 77.19 118 GLY A C 1
ATOM 929 O O . GLY A 1 118 ? 17.613 14.000 -28.554 1.00 77.19 118 GLY A O 1
ATOM 930 N N . LYS A 1 119 ? 19.493 14.975 -27.839 1.00 76.69 119 LYS A N 1
ATOM 931 C CA . LYS A 1 119 ? 20.291 13.738 -27.819 1.00 76.69 119 LYS A CA 1
ATOM 932 C C . LYS A 1 119 ? 19.685 12.656 -26.915 1.00 76.69 119 LYS A C 1
ATOM 934 O O . LYS A 1 119 ? 19.788 11.476 -27.242 1.00 76.69 119 LYS A O 1
ATOM 939 N N . GLY A 1 120 ? 19.018 13.046 -25.824 1.00 71.19 120 GLY A N 1
ATOM 940 C CA . GLY A 1 120 ? 18.299 12.118 -24.944 1.00 71.19 120 GLY A CA 1
ATOM 941 C C . GLY A 1 120 ? 17.150 11.384 -25.646 1.00 71.19 120 GLY A C 1
ATOM 942 O O . GLY A 1 120 ? 16.962 10.193 -25.419 1.00 71.19 120 GLY A O 1
ATOM 943 N N . ASP A 1 121 ? 16.454 12.051 -26.570 1.00 69.25 121 ASP A N 1
ATOM 944 C CA . ASP A 1 121 ? 15.321 11.488 -27.326 1.00 69.25 121 ASP A CA 1
ATOM 945 C C . ASP A 1 121 ? 15.760 10.503 -28.426 1.00 69.25 121 ASP A C 1
ATOM 947 O O . ASP A 1 121 ? 14.947 9.720 -28.953 1.00 69.25 121 ASP A O 1
ATOM 951 N N . LEU A 1 122 ? 17.048 10.567 -28.788 1.00 69.75 122 LEU A N 1
ATOM 952 C CA . LEU A 1 122 ? 17.706 9.687 -29.750 1.00 69.75 122 LEU A CA 1
ATOM 953 C C . LEU A 1 122 ? 18.105 8.342 -29.143 1.00 69.75 122 LEU A C 1
ATOM 955 O O . LEU A 1 122 ? 18.252 7.369 -29.881 1.00 69.75 122 LEU A O 1
ATOM 959 N N . LEU A 1 123 ? 18.279 8.281 -27.821 1.00 65.38 123 LEU A N 1
ATOM 960 C CA . LEU A 1 123 ? 18.567 7.033 -27.131 1.00 65.38 123 LEU A CA 1
ATOM 961 C C . LEU A 1 123 ? 17.317 6.149 -27.182 1.00 65.38 123 LEU A C 1
ATOM 963 O O . LEU A 1 123 ? 16.221 6.560 -26.791 1.00 65.38 123 LEU A O 1
ATOM 967 N N . GLU A 1 124 ? 17.466 4.930 -27.705 1.00 62.06 124 GLU A N 1
ATOM 968 C CA . GLU A 1 124 ? 16.410 3.930 -27.584 1.00 62.06 124 GLU A CA 1
ATOM 969 C C . GLU A 1 124 ? 16.156 3.666 -26.097 1.00 62.06 124 GLU A C 1
ATOM 971 O O . GLU A 1 124 ? 17.083 3.571 -25.290 1.00 62.06 124 GLU A O 1
ATOM 976 N N . LEU A 1 125 ? 14.876 3.589 -25.735 1.00 58.62 125 LEU A N 1
ATOM 977 C CA . LEU A 1 125 ? 14.468 3.248 -24.384 1.00 58.62 125 LEU A CA 1
ATOM 978 C C . LEU A 1 125 ? 15.028 1.856 -24.082 1.00 58.62 125 LEU A C 1
ATOM 980 O O . LEU A 1 125 ? 14.719 0.901 -24.794 1.00 58.62 125 LEU A O 1
ATOM 984 N N . ASP A 1 126 ? 15.865 1.762 -23.056 1.00 61.03 126 ASP A N 1
ATOM 985 C CA . ASP A 1 126 ? 16.416 0.491 -22.609 1.00 61.03 126 ASP A CA 1
ATOM 986 C C . ASP A 1 126 ? 15.250 -0.431 -22.219 1.00 61.03 126 ASP A C 1
ATOM 988 O O . ASP A 1 126 ? 14.546 -0.178 -21.231 1.00 61.03 126 ASP A O 1
ATOM 992 N N . MET A 1 127 ? 15.003 -1.454 -23.049 1.00 62.81 127 MET A N 1
ATOM 993 C CA . MET A 1 127 ? 13.899 -2.398 -22.863 1.00 62.81 127 MET A CA 1
ATOM 994 C C . MET A 1 127 ? 13.943 -2.997 -21.457 1.00 62.81 127 MET A C 1
ATOM 996 O O . MET A 1 127 ? 12.892 -3.138 -20.829 1.00 62.81 127 MET A O 1
ATOM 1000 N N . ASP A 1 128 ? 15.139 -3.219 -20.913 1.00 64.81 128 ASP A N 1
ATOM 1001 C CA . ASP A 1 128 ? 15.328 -3.812 -19.594 1.00 64.81 128 ASP A CA 1
ATOM 1002 C C . ASP A 1 128 ? 14.892 -2.857 -18.481 1.00 64.81 128 ASP A C 1
ATOM 1004 O O . ASP A 1 128 ? 14.174 -3.252 -17.559 1.00 64.81 128 ASP A O 1
ATOM 1008 N N . LYS A 1 129 ? 15.222 -1.563 -18.593 1.00 69.81 129 LYS A N 1
ATOM 1009 C CA . LYS A 1 129 ? 14.738 -0.548 -17.641 1.00 69.81 129 LYS A CA 1
ATOM 1010 C C . LYS A 1 129 ? 13.222 -0.428 -17.679 1.00 69.81 129 LYS A C 1
ATOM 1012 O O . LYS A 1 129 ? 12.603 -0.285 -16.627 1.00 69.81 129 LYS A O 1
ATOM 1017 N N . THR A 1 130 ? 12.620 -0.506 -18.865 1.00 72.06 130 THR A N 1
ATOM 1018 C CA . THR A 1 130 ? 11.158 -0.412 -18.998 1.00 72.06 130 THR A CA 1
ATOM 1019 C C . THR A 1 130 ? 10.421 -1.641 -18.506 1.00 72.06 130 THR A C 1
ATOM 1021 O O . THR A 1 130 ? 9.340 -1.510 -17.932 1.00 72.06 130 THR A O 1
ATOM 1024 N N . ALA A 1 131 ? 11.013 -2.823 -18.680 1.00 73.38 131 ALA A N 1
ATOM 1025 C CA . ALA A 1 131 ? 10.489 -4.055 -18.122 1.00 73.38 131 ALA A CA 1
ATOM 1026 C C . ALA A 1 131 ? 10.499 -3.978 -16.592 1.00 73.38 131 ALA A C 1
ATOM 1028 O O . ALA A 1 131 ? 9.480 -4.235 -15.962 1.00 73.38 131 ALA A O 1
ATOM 1029 N N . VAL A 1 132 ? 11.595 -3.520 -15.978 1.00 81.25 132 VAL A N 1
ATOM 1030 C CA . VAL A 1 132 ? 11.666 -3.393 -14.514 1.00 81.25 132 VAL A CA 1
ATOM 1031 C C . VAL A 1 132 ? 10.665 -2.361 -13.981 1.00 81.25 132 VAL A C 1
ATOM 1033 O O . VAL A 1 132 ? 9.945 -2.646 -13.026 1.00 81.25 132 VAL A O 1
ATOM 1036 N N . THR A 1 133 ? 10.551 -1.175 -14.580 1.00 82.56 133 THR A N 1
ATOM 1037 C CA . THR A 1 133 ? 9.625 -0.152 -14.059 1.00 82.56 133 THR A CA 1
ATOM 1038 C C . THR A 1 133 ? 8.158 -0.547 -14.209 1.00 82.56 133 THR A C 1
ATOM 1040 O O . THR A 1 133 ? 7.395 -0.390 -13.260 1.00 82.56 133 THR A O 1
ATOM 1043 N N . LYS A 1 134 ? 7.752 -1.108 -15.350 1.00 82.69 134 LYS A N 1
ATOM 1044 C CA . LYS A 1 134 ? 6.351 -1.497 -15.571 1.00 82.69 134 LYS A CA 1
ATOM 1045 C C . LYS A 1 134 ? 6.004 -2.833 -14.925 1.00 82.69 134 LYS A C 1
ATOM 1047 O O . LYS A 1 134 ? 5.005 -2.963 -14.223 1.00 82.69 134 LYS A O 1
ATOM 1052 N N . GLN A 1 135 ? 6.815 -3.853 -15.179 1.00 81.44 135 GLN A N 1
ATOM 1053 C CA . GLN A 1 135 ? 6.478 -5.218 -14.796 1.00 81.44 135 GLN A CA 1
ATOM 1054 C C . GLN A 1 135 ? 6.795 -5.504 -13.334 1.00 81.44 135 GLN A C 1
ATOM 1056 O O . GLN A 1 135 ? 6.045 -6.239 -12.708 1.00 81.44 135 GLN A O 1
ATOM 1061 N N . VAL A 1 136 ? 7.853 -4.912 -12.773 1.00 87.12 136 VAL A N 1
ATOM 1062 C CA . VAL A 1 136 ? 8.222 -5.134 -11.367 1.00 87.12 136 VAL A CA 1
ATOM 1063 C C . VAL A 1 136 ? 7.595 -4.070 -10.477 1.00 87.12 136 VAL A C 1
ATOM 1065 O O . VAL A 1 136 ? 6.853 -4.396 -9.559 1.00 87.12 136 VAL A O 1
ATOM 1068 N N . VAL A 1 137 ? 7.857 -2.790 -10.749 1.00 89.00 137 VAL A N 1
ATOM 1069 C CA . VAL A 1 137 ? 7.426 -1.713 -9.847 1.00 89.00 137 VAL A CA 1
ATOM 1070 C C . VAL A 1 137 ? 5.933 -1.423 -9.991 1.00 89.00 137 VAL A C 1
ATOM 1072 O O . VAL A 1 137 ? 5.185 -1.579 -9.031 1.00 89.00 137 VAL A O 1
ATOM 1075 N N . GLU A 1 138 ? 5.470 -1.027 -11.175 1.00 89.19 138 GLU A N 1
ATOM 1076 C CA . GLU A 1 138 ? 4.071 -0.632 -11.358 1.00 89.19 138 GLU A CA 1
ATOM 1077 C C . GLU A 1 138 ? 3.118 -1.793 -11.054 1.00 89.19 138 GLU A C 1
ATOM 1079 O O . GLU A 1 138 ? 2.191 -1.629 -10.268 1.00 89.19 138 GLU A O 1
ATOM 1084 N N . ARG A 1 139 ? 3.374 -2.985 -11.602 1.00 88.62 139 ARG A N 1
ATOM 1085 C CA . ARG A 1 139 ? 2.467 -4.130 -11.455 1.00 88.62 139 ARG A CA 1
ATOM 1086 C C . ARG A 1 139 ? 2.464 -4.774 -10.066 1.00 88.62 139 ARG A C 1
ATOM 1088 O O . ARG A 1 139 ? 1.404 -5.224 -9.652 1.00 88.62 139 ARG A O 1
ATOM 1095 N N . HIS A 1 140 ? 3.604 -4.865 -9.375 1.00 89.88 140 HIS A N 1
ATOM 1096 C CA . HIS A 1 140 ? 3.676 -5.587 -8.095 1.00 89.88 140 HIS A CA 1
ATOM 1097 C C . HIS A 1 140 ? 3.769 -4.685 -6.856 1.00 89.88 140 HIS A C 1
ATOM 1099 O O . HIS A 1 140 ? 3.406 -5.145 -5.774 1.00 89.88 140 HIS A O 1
ATOM 1105 N N . LEU A 1 141 ? 4.205 -3.421 -6.986 1.00 89.94 141 LEU A N 1
ATOM 1106 C CA . LEU A 1 141 ? 4.254 -2.468 -5.864 1.00 89.94 141 LEU A CA 1
ATOM 1107 C C . LEU A 1 141 ? 3.163 -1.401 -5.891 1.00 89.94 141 LEU A C 1
ATOM 1109 O O . LEU A 1 141 ? 2.772 -0.942 -4.820 1.00 89.94 141 LEU A O 1
ATOM 1113 N N . MET A 1 142 ? 2.660 -0.973 -7.050 1.00 90.94 142 MET A N 1
ATOM 1114 C CA . MET A 1 142 ? 1.696 0.144 -7.100 1.00 90.94 142 MET A CA 1
ATOM 1115 C C . MET A 1 142 ? 0.283 -0.295 -7.451 1.00 90.94 142 MET A C 1
ATOM 1117 O O . MET A 1 142 ? -0.672 0.145 -6.815 1.00 90.94 142 MET A O 1
ATOM 1121 N N . ARG A 1 143 ? 0.144 -1.168 -8.447 1.00 91.81 143 ARG A N 1
ATOM 1122 C CA . ARG A 1 143 ? -1.152 -1.672 -8.879 1.00 91.81 143 ARG A CA 1
ATOM 1123 C C . ARG A 1 143 ? -1.842 -2.386 -7.720 1.00 91.81 143 ARG A C 1
ATOM 1125 O O . ARG A 1 143 ? -1.191 -3.089 -6.943 1.00 91.81 143 ARG A O 1
ATOM 1132 N N . ASP A 1 144 ? -3.138 -2.118 -7.604 1.00 89.00 144 ASP A N 1
ATOM 1133 C CA . ASP A 1 144 ? -4.030 -2.695 -6.602 1.00 89.00 144 ASP A CA 1
ATOM 1134 C C . ASP A 1 144 ? -3.534 -2.503 -5.159 1.00 89.00 144 ASP A C 1
ATOM 1136 O O . ASP A 1 144 ? -3.874 -3.282 -4.282 1.00 89.00 144 ASP A O 1
ATOM 1140 N N . LEU A 1 145 ? -2.744 -1.446 -4.891 1.00 91.31 145 LEU A N 1
ATOM 1141 C CA . LEU A 1 145 ? -2.223 -1.153 -3.550 1.00 91.31 145 LEU A CA 1
ATOM 1142 C C . LEU A 1 145 ? -3.357 -1.108 -2.524 1.00 91.31 145 LEU A C 1
ATOM 1144 O O . LEU A 1 145 ? -3.331 -1.884 -1.585 1.00 91.31 145 LEU A O 1
ATOM 1148 N N . ALA A 1 146 ? -4.375 -0.273 -2.744 1.00 86.31 146 ALA A N 1
ATOM 1149 C CA . ALA A 1 146 ? -5.502 -0.164 -1.819 1.00 86.31 146 ALA A CA 1
ATOM 1150 C C . ALA A 1 146 ? -6.309 -1.469 -1.706 1.00 86.31 146 ALA A C 1
ATOM 1152 O O . ALA A 1 146 ? -6.703 -1.849 -0.608 1.00 86.31 146 ALA A O 1
ATOM 1153 N N . ALA A 1 147 ? -6.523 -2.169 -2.824 1.00 87.12 147 ALA A N 1
ATOM 1154 C CA . ALA A 1 147 ? -7.308 -3.402 -2.849 1.00 87.12 147 ALA A CA 1
ATOM 1155 C C . ALA A 1 147 ? -6.621 -4.555 -2.090 1.00 87.12 147 ALA A C 1
ATOM 1157 O O . ALA A 1 147 ? -7.296 -5.323 -1.410 1.00 87.12 147 ALA A O 1
ATOM 1158 N N . ASP A 1 148 ? -5.291 -4.638 -2.168 1.00 86.50 148 ASP A N 1
ATOM 1159 C CA . ASP A 1 148 ? -4.497 -5.679 -1.513 1.00 86.50 148 ASP A CA 1
ATOM 1160 C C . ASP A 1 148 ? -4.135 -5.344 -0.058 1.00 86.50 148 ASP A C 1
ATOM 1162 O O . ASP A 1 148 ? -3.818 -6.261 0.695 1.00 86.50 148 ASP A O 1
ATOM 1166 N N . THR A 1 149 ? -4.093 -4.062 0.336 1.00 88.19 149 THR A N 1
ATOM 1167 C CA . THR A 1 149 ? -3.635 -3.666 1.684 1.00 88.19 149 THR A CA 1
ATOM 1168 C C . THR A 1 149 ? -4.751 -3.250 2.626 1.00 88.19 149 THR A C 1
ATOM 1170 O O . THR A 1 149 ? -4.623 -3.470 3.824 1.00 88.19 149 THR A O 1
ATOM 1173 N N . ILE A 1 150 ? -5.801 -2.591 2.127 1.00 82.19 150 ILE A N 1
ATOM 1174 C CA . ILE A 1 150 ? -6.866 -2.036 2.973 1.00 82.19 150 ILE A CA 1
ATOM 1175 C C . ILE A 1 150 ? -8.179 -1.920 2.187 1.00 82.19 150 ILE A C 1
ATOM 1177 O O . ILE A 1 150 ? -8.658 -0.835 1.857 1.00 82.19 150 ILE A O 1
ATOM 1181 N N . SER A 1 151 ? -8.758 -3.069 1.834 1.00 85.88 151 SER A N 1
ATOM 1182 C CA . SER A 1 151 ? -10.051 -3.124 1.152 1.00 85.88 151 SER A CA 1
ATOM 1183 C C . SER A 1 151 ? -11.182 -3.481 2.115 1.00 85.88 151 SER A C 1
ATOM 1185 O O . SER A 1 151 ? -10.959 -4.208 3.085 1.00 85.88 151 SER A O 1
ATOM 1187 N N . PRO A 1 152 ? -12.418 -3.038 1.829 1.00 86.06 152 PRO A N 1
ATOM 1188 C CA . PRO A 1 152 ? -13.587 -3.463 2.591 1.00 86.06 152 PRO A CA 1
ATOM 1189 C C . PRO A 1 152 ? -13.761 -4.985 2.625 1.00 86.06 152 PRO A C 1
ATOM 1191 O O . PRO A 1 152 ? -14.256 -5.513 3.611 1.00 86.06 152 PRO A O 1
ATOM 1194 N N . THR A 1 153 ? -13.332 -5.692 1.574 1.00 86.38 153 THR A N 1
ATOM 1195 C CA . THR A 1 153 ? -13.382 -7.158 1.523 1.00 86.38 153 THR A CA 1
ATOM 1196 C C . THR A 1 153 ? -12.459 -7.780 2.564 1.00 86.38 153 THR A C 1
ATOM 1198 O O . THR A 1 153 ? -12.887 -8.679 3.268 1.00 86.38 153 THR A O 1
ATOM 1201 N N . LEU A 1 154 ? -11.239 -7.249 2.728 1.00 82.88 154 LEU A N 1
ATOM 1202 C CA . LEU A 1 154 ? -10.305 -7.741 3.747 1.00 82.88 154 LEU A CA 1
ATOM 1203 C C . LEU A 1 154 ? -10.887 -7.604 5.153 1.00 82.88 154 LEU A C 1
ATOM 1205 O O . LEU A 1 154 ? -10.728 -8.511 5.953 1.00 82.88 154 LEU A O 1
ATOM 1209 N N . ILE A 1 155 ? -11.582 -6.497 5.426 1.00 83.12 155 ILE A N 1
ATOM 1210 C CA . ILE A 1 155 ? -12.253 -6.272 6.713 1.00 83.12 155 ILE A CA 1
ATOM 1211 C C . ILE A 1 155 ? -13.458 -7.208 6.869 1.00 83.12 155 ILE A C 1
ATOM 1213 O O . ILE A 1 155 ? -13.696 -7.721 7.954 1.00 83.12 155 ILE A O 1
ATOM 1217 N N . GLY A 1 156 ? -14.210 -7.447 5.792 1.00 85.81 156 GLY A N 1
ATOM 1218 C CA . GLY A 1 156 ? -15.339 -8.381 5.795 1.00 85.81 156 GLY A CA 1
ATOM 1219 C C . GLY A 1 156 ? -14.937 -9.843 6.007 1.00 85.81 156 GLY A C 1
ATOM 1220 O O . GLY A 1 156 ? -15.751 -10.618 6.499 1.00 85.81 156 GLY A O 1
ATOM 1221 N N . ASP A 1 157 ? -13.697 -10.201 5.668 1.00 88.56 157 ASP A N 1
ATOM 1222 C CA . ASP A 1 157 ? -13.135 -11.536 5.884 1.00 88.56 157 ASP A CA 1
ATOM 1223 C C . ASP A 1 157 ? -12.536 -11.716 7.297 1.00 88.56 157 ASP A C 1
ATOM 1225 O O . ASP A 1 157 ? -12.134 -12.828 7.647 1.00 88.56 157 ASP A O 1
ATOM 1229 N N . MET A 1 158 ? -12.466 -10.653 8.112 1.00 90.56 158 MET A N 1
ATOM 1230 C CA . MET A 1 158 ? -11.975 -10.730 9.493 1.00 90.56 158 MET A CA 1
ATOM 1231 C C . MET A 1 158 ? -12.991 -11.431 10.396 1.00 90.56 158 MET A C 1
ATOM 1233 O O . MET A 1 158 ? -14.201 -11.228 10.294 1.00 90.56 158 MET A O 1
ATOM 1237 N N . THR A 1 159 ? -12.481 -12.233 11.322 1.00 94.00 159 THR A N 1
ATOM 1238 C CA . THR A 1 159 ? -13.270 -12.854 12.389 1.00 94.00 159 THR A CA 1
ATOM 1239 C C . THR A 1 159 ? -13.736 -11.822 13.416 1.00 94.00 159 THR A C 1
ATOM 1241 O O . THR A 1 159 ? -13.127 -10.760 13.580 1.00 94.00 159 THR A O 1
ATOM 1244 N N . ASP A 1 160 ? -14.796 -12.150 14.156 1.00 94.25 160 ASP A N 1
ATOM 1245 C CA . ASP A 1 160 ? -15.322 -11.285 15.216 1.00 94.25 160 ASP A CA 1
ATOM 1246 C C . ASP A 1 160 ? -14.252 -10.983 16.279 1.00 94.25 160 ASP A C 1
ATOM 1248 O O . ASP A 1 160 ? -14.176 -9.861 16.784 1.00 94.25 160 ASP A O 1
ATOM 1252 N N . GLU A 1 161 ? -13.375 -11.946 16.584 1.00 93.25 161 GLU A N 1
ATOM 1253 C CA . GLU A 1 161 ? -12.252 -11.764 17.505 1.00 93.25 161 GLU A CA 1
ATOM 1254 C C . GLU A 1 161 ? -11.206 -10.776 16.971 1.00 93.25 161 GLU A C 1
ATOM 1256 O O . GLU A 1 161 ? -10.690 -9.951 17.729 1.00 93.25 161 GLU A O 1
ATOM 1261 N N . GLU A 1 162 ? -10.895 -10.827 15.676 1.00 91.94 162 GLU A N 1
ATOM 1262 C CA . GLU A 1 162 ? -9.950 -9.905 15.037 1.00 91.94 162 GLU A CA 1
ATOM 1263 C C . GLU A 1 162 ? -10.516 -8.485 14.976 1.00 91.94 162 GLU A C 1
ATOM 1265 O O . GLU A 1 162 ? -9.811 -7.519 15.279 1.00 91.94 162 GLU A O 1
ATOM 1270 N N . ILE A 1 163 ? -11.803 -8.351 14.649 1.00 90.94 163 ILE A N 1
ATOM 1271 C CA . ILE A 1 163 ? -12.500 -7.062 14.667 1.00 90.94 163 ILE A CA 1
ATOM 1272 C C . ILE A 1 163 ? -12.519 -6.506 16.090 1.00 90.94 163 ILE A C 1
ATOM 1274 O O . ILE A 1 163 ? -12.182 -5.338 16.295 1.00 90.94 163 ILE A O 1
ATOM 1278 N N . ALA A 1 164 ? -12.848 -7.335 17.085 1.00 91.81 164 ALA A N 1
ATOM 1279 C CA . ALA A 1 164 ? -12.824 -6.936 18.486 1.00 91.81 164 ALA A CA 1
ATOM 1280 C C . ALA A 1 164 ? -11.422 -6.488 18.914 1.00 91.81 164 ALA A C 1
ATOM 1282 O O . ALA A 1 164 ? -11.293 -5.475 19.595 1.00 91.81 164 ALA A O 1
ATOM 1283 N N . PHE A 1 165 ? -10.367 -7.183 18.482 1.00 91.38 165 PHE A N 1
ATOM 1284 C CA . PHE A 1 165 ? -8.992 -6.797 18.783 1.00 91.38 165 PHE A CA 1
ATOM 1285 C C . PHE A 1 165 ? -8.606 -5.456 18.154 1.00 91.38 165 PHE A C 1
ATOM 1287 O O . PHE A 1 165 ? -8.004 -4.632 18.838 1.00 91.38 165 PHE A O 1
ATOM 1294 N N . VAL A 1 166 ? -8.947 -5.208 16.886 1.00 90.00 166 VAL A N 1
ATOM 1295 C CA . VAL A 1 166 ? -8.602 -3.954 16.191 1.00 90.00 166 VAL A CA 1
ATOM 1296 C C . VAL A 1 166 ? -9.428 -2.774 16.705 1.00 90.00 166 VAL A C 1
ATOM 1298 O O . VAL A 1 166 ? -8.898 -1.673 16.831 1.00 90.00 166 VAL A O 1
ATOM 1301 N N . ALA A 1 167 ? -10.698 -2.998 17.043 1.00 88.94 167 ALA A N 1
ATOM 1302 C CA . ALA A 1 167 ? -11.614 -1.964 17.520 1.00 88.94 167 ALA A CA 1
ATOM 1303 C C . ALA A 1 167 ? -11.622 -1.792 19.048 1.00 88.94 167 ALA A C 1
ATOM 1305 O O . ALA A 1 167 ? -12.292 -0.886 19.545 1.00 88.94 167 ALA A O 1
ATOM 1306 N N . ALA A 1 168 ? -10.916 -2.645 19.806 1.00 90.75 168 ALA A N 1
ATOM 1307 C CA . ALA A 1 168 ? -10.885 -2.546 21.264 1.00 90.75 168 ALA A CA 1
ATOM 1308 C C . ALA A 1 168 ? -10.398 -1.167 21.691 1.00 90.75 168 ALA A C 1
ATOM 1310 O O . ALA A 1 168 ? -9.540 -0.574 21.055 1.00 90.75 168 ALA A O 1
ATOM 1311 N N . GLU A 1 169 ? -10.892 -0.649 22.793 1.00 90.81 169 GLU A N 1
ATOM 1312 C CA . GLU A 1 169 ? -10.413 0.643 23.248 1.00 90.81 169 GLU A CA 1
ATOM 1313 C C . GLU A 1 169 ? -9.287 0.492 24.263 1.00 90.81 169 GLU A C 1
ATOM 1315 O O . GLU A 1 169 ? -9.285 -0.466 25.042 1.00 90.81 169 GLU A O 1
ATOM 1320 N N . PRO A 1 170 ? -8.364 1.464 24.332 1.00 90.69 170 PRO A N 1
ATOM 1321 C CA . PRO A 1 170 ? -7.406 1.531 25.417 1.00 90.69 170 PRO A CA 1
ATOM 1322 C C . PRO A 1 170 ? -8.123 1.607 26.768 1.00 90.69 170 PRO A C 1
ATOM 1324 O O . PRO A 1 170 ? -9.178 2.239 26.912 1.00 90.69 170 PRO A O 1
ATOM 1327 N N . GLU A 1 171 ? -7.521 1.000 27.791 1.00 91.06 171 GLU A N 1
ATOM 1328 C CA . GLU A 1 171 ? -8.067 1.001 29.152 1.00 91.06 171 GLU A CA 1
ATOM 1329 C C . GLU A 1 171 ? -8.270 2.431 29.676 1.00 91.06 171 GLU A C 1
ATOM 1331 O O . GLU A 1 171 ? -9.282 2.742 30.308 1.00 91.06 171 GLU A O 1
ATOM 1336 N N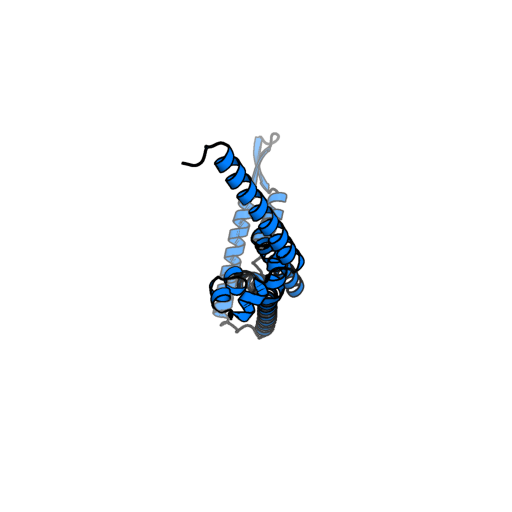 . GLU A 1 172 ? -7.344 3.332 29.343 1.00 91.94 172 GLU A N 1
ATOM 1337 C CA . GLU A 1 172 ? -7.431 4.745 29.698 1.00 91.94 172 GLU A CA 1
ATOM 1338 C C . GLU A 1 172 ? -8.682 5.415 29.113 1.00 91.94 172 GLU A C 1
ATOM 1340 O O . GLU A 1 172 ? -9.442 6.048 29.853 1.00 91.94 172 GLU A O 1
ATOM 1345 N N . THR A 1 173 ? -8.946 5.215 27.818 1.00 91.31 173 THR A N 1
ATOM 1346 C CA . THR A 1 173 ? -10.126 5.747 27.121 1.00 91.31 173 THR A CA 1
ATOM 1347 C C . THR A 1 173 ? -11.415 5.152 27.679 1.00 91.31 173 THR A C 1
ATOM 1349 O O . THR A 1 173 ? -12.379 5.878 27.928 1.00 91.31 173 THR A O 1
ATOM 1352 N N . THR A 1 174 ? -11.414 3.850 27.966 1.00 93.50 174 THR A N 1
ATOM 1353 C CA . THR A 1 174 ? -12.561 3.147 28.556 1.00 93.50 174 THR A CA 1
ATOM 1354 C C . THR A 1 174 ? -12.910 3.727 29.928 1.00 93.50 174 THR A C 1
ATOM 1356 O O . THR A 1 174 ? -14.066 4.064 30.210 1.00 93.50 174 THR A O 1
ATOM 1359 N N . ARG A 1 175 ? -11.897 3.913 30.781 1.00 95.19 175 ARG A N 1
ATOM 1360 C CA . ARG A 1 175 ? -12.057 4.488 32.121 1.00 95.19 175 ARG A CA 1
ATOM 1361 C C . ARG A 1 175 ? -12.521 5.941 32.056 1.00 95.19 175 ARG A C 1
ATOM 1363 O O . ARG A 1 175 ? -13.405 6.340 32.817 1.00 95.19 175 ARG A O 1
ATOM 1370 N N . LEU A 1 176 ? -11.946 6.727 31.146 1.00 95.31 176 LEU A N 1
ATOM 1371 C CA . LEU A 1 176 ? -12.328 8.120 30.950 1.00 95.31 176 LEU A CA 1
ATOM 1372 C C . LEU A 1 176 ? -13.780 8.235 30.476 1.00 95.31 176 LEU A C 1
ATOM 1374 O O . LEU A 1 176 ? -14.527 9.033 31.046 1.00 95.31 176 LEU A O 1
ATOM 1378 N N . ARG A 1 177 ? -14.217 7.406 29.514 1.00 95.69 177 ARG A N 1
ATOM 1379 C CA . ARG A 1 177 ? -15.622 7.382 29.079 1.00 95.69 177 ARG A CA 1
ATOM 1380 C C . ARG A 1 177 ? -16.548 7.084 30.249 1.00 95.69 177 ARG A C 1
ATOM 1382 O O . ARG A 1 177 ? -17.505 7.821 30.455 1.00 95.69 177 ARG A O 1
ATOM 1389 N N . SER A 1 178 ? -16.252 6.053 31.041 1.00 97.25 178 SER A N 1
ATOM 1390 C CA . SER A 1 178 ? -17.080 5.701 32.202 1.00 97.25 178 SER A CA 1
ATOM 1391 C C . SER A 1 178 ? -17.211 6.867 33.195 1.00 97.25 178 SER A C 1
ATOM 1393 O O . SER A 1 178 ? -18.314 7.171 33.663 1.00 97.25 178 SER A O 1
ATOM 1395 N N . ASN A 1 179 ? -16.112 7.579 33.472 1.00 97.62 179 ASN A N 1
ATOM 1396 C CA . ASN A 1 179 ? -16.132 8.750 34.349 1.00 97.62 179 ASN A CA 1
ATOM 1397 C C . ASN A 1 179 ? -16.999 9.890 33.784 1.00 97.62 179 ASN A C 1
ATOM 1399 O O . ASN A 1 179 ? -17.828 10.456 34.504 1.00 97.62 179 ASN A O 1
ATOM 1403 N N . LEU A 1 180 ? -16.826 10.207 32.499 1.00 97.88 180 LEU A N 1
ATOM 1404 C CA . LEU A 1 180 ? -17.558 11.279 31.826 1.00 97.88 180 LEU A CA 1
ATOM 1405 C C . LEU A 1 180 ? -19.054 10.970 31.708 1.00 97.88 180 LEU A C 1
ATOM 1407 O O . LEU A 1 180 ? -19.863 11.853 31.986 1.00 97.88 180 LEU A O 1
ATOM 1411 N N . GLU A 1 181 ? -19.427 9.730 31.389 1.00 97.88 181 GLU A N 1
ATOM 1412 C CA . GLU A 1 181 ? -20.830 9.295 31.343 1.00 97.88 181 GLU A CA 1
ATOM 1413 C C . GLU A 1 181 ? -21.500 9.403 32.716 1.00 97.88 181 GLU A C 1
ATOM 1415 O O . GLU A 1 181 ? -22.606 9.929 32.840 1.00 97.88 181 GLU A O 1
ATOM 1420 N N . THR A 1 182 ? -20.797 9.014 33.783 1.00 97.88 182 THR A N 1
ATOM 1421 C CA . THR A 1 182 ? -21.310 9.166 35.155 1.00 97.88 182 THR A CA 1
ATOM 1422 C C . THR A 1 182 ? -21.563 10.639 35.490 1.00 97.88 182 THR A C 1
ATOM 1424 O O . THR A 1 182 ? -22.596 10.997 36.061 1.00 97.88 182 THR A O 1
ATOM 1427 N N . ARG A 1 183 ? -20.633 11.526 35.115 1.00 97.75 183 ARG A N 1
ATOM 1428 C CA . ARG A 1 183 ? -20.763 12.967 35.363 1.00 97.75 183 ARG A CA 1
ATOM 1429 C C . ARG A 1 183 ? -21.884 13.590 34.538 1.00 97.75 183 ARG A C 1
ATOM 1431 O O . ARG A 1 183 ? -22.634 14.405 35.073 1.00 97.75 183 ARG A O 1
ATOM 1438 N N . LYS A 1 184 ? -22.017 13.192 33.273 1.00 98.12 184 LYS A N 1
ATOM 1439 C CA . LYS A 1 184 ? -23.115 13.598 32.394 1.00 98.12 184 LYS A CA 1
ATOM 1440 C C . LYS A 1 184 ? -24.464 13.213 33.001 1.00 98.12 184 LYS A C 1
ATOM 1442 O O . LYS A 1 184 ? -25.288 14.098 33.202 1.00 98.12 184 LYS A O 1
ATOM 1447 N N . ALA A 1 185 ? -24.640 11.955 33.408 1.00 97.88 185 ALA A N 1
ATOM 1448 C CA . ALA A 1 185 ? -25.882 11.478 34.016 1.00 97.88 185 ALA A CA 1
ATOM 1449 C C . ALA A 1 185 ? -26.254 12.251 35.297 1.00 97.88 185 ALA A C 1
ATOM 1451 O O . ALA A 1 185 ? -27.415 12.604 35.505 1.00 97.88 185 ALA A O 1
ATOM 1452 N N . MET A 1 186 ? -25.272 12.570 36.151 1.00 97.62 186 MET A N 1
ATOM 1453 C CA . MET A 1 186 ? -25.511 13.400 37.340 1.00 97.62 186 MET A CA 1
ATOM 1454 C C . MET A 1 186 ? -25.965 14.821 36.983 1.00 97.62 186 MET A C 1
ATOM 1456 O O . MET A 1 186 ? -26.875 15.350 37.623 1.00 97.62 186 MET A O 1
ATOM 1460 N N . LEU A 1 187 ? -25.343 15.442 35.977 1.00 97.56 187 LEU A N 1
ATOM 1461 C CA . LEU A 1 187 ? -25.687 16.796 35.538 1.00 97.56 187 LEU A CA 1
ATOM 1462 C C . LEU A 1 187 ? -27.059 16.849 34.861 1.00 97.56 187 LEU A C 1
ATOM 1464 O O . LEU A 1 187 ? -27.824 17.769 35.140 1.00 97.56 187 LEU A O 1
ATOM 1468 N N . GLU A 1 188 ? -27.392 15.862 34.031 1.00 97.44 188 GLU A N 1
ATOM 1469 C CA . GLU A 1 188 ? -28.704 15.742 33.384 1.00 97.44 188 GLU A CA 1
ATOM 1470 C C . GLU A 1 188 ? -29.813 15.562 34.425 1.00 97.44 188 GLU A C 1
ATOM 1472 O O . GLU A 1 188 ? -30.793 16.308 34.416 1.00 97.44 188 GLU A O 1
ATOM 1477 N N . LYS A 1 189 ? -29.609 14.670 35.404 1.00 96.75 189 LYS A N 1
ATOM 1478 C CA . LYS A 1 189 ? -30.540 14.492 36.525 1.00 96.75 189 LYS A CA 1
ATOM 1479 C C . LYS A 1 189 ? -30.692 15.773 37.347 1.00 96.75 189 LYS A C 1
ATOM 1481 O O . LYS A 1 189 ? -31.806 16.166 37.685 1.00 96.75 189 LYS A O 1
ATOM 1486 N N . GLY A 1 190 ? -29.585 16.453 37.649 1.00 96.50 190 GLY A N 1
ATOM 1487 C CA . GLY A 1 190 ? -29.609 17.748 38.330 1.00 96.50 190 GLY A CA 1
ATOM 1488 C C . GLY A 1 190 ? -30.418 18.786 37.547 1.00 96.50 190 GLY A C 1
ATOM 1489 O O . GLY A 1 190 ? -31.317 19.423 38.096 1.00 96.50 190 GLY A O 1
ATOM 1490 N N . GLN A 1 191 ? -30.171 18.910 36.244 1.00 95.25 191 GLN A N 1
ATOM 1491 C CA . GLN A 1 191 ? -30.901 19.822 35.368 1.00 95.25 191 GLN A CA 1
ATOM 1492 C C . GLN A 1 191 ? -32.406 19.518 35.337 1.00 95.25 191 GLN A C 1
ATOM 1494 O O . GLN A 1 191 ? -33.215 20.444 35.403 1.00 95.25 191 GLN A O 1
ATOM 1499 N N . GLU A 1 192 ? -32.791 18.245 35.258 1.00 94.56 192 GLU A N 1
ATOM 1500 C CA . GLU A 1 192 ? -34.189 17.810 35.284 1.00 94.56 192 GLU A CA 1
ATOM 1501 C C . GLU A 1 192 ? -34.871 18.153 36.614 1.00 94.56 192 GLU A C 1
ATOM 1503 O O . GLU A 1 192 ? -35.984 18.691 36.625 1.00 94.56 192 GLU A O 1
ATOM 1508 N N . THR A 1 193 ? -34.182 17.942 37.740 1.00 94.06 193 THR A N 1
ATOM 1509 C CA . THR A 1 193 ? -34.708 18.330 39.056 1.00 94.06 193 THR A CA 1
ATOM 1510 C C . THR A 1 193 ? -34.910 19.842 39.175 1.00 94.06 193 THR A C 1
ATOM 1512 O O . THR A 1 193 ? -35.956 20.274 39.659 1.00 94.06 193 THR A O 1
ATOM 1515 N N . PHE A 1 194 ? -33.984 20.662 38.662 1.00 93.75 194 PHE A N 1
ATOM 1516 C CA . PHE A 1 194 ? -34.148 22.119 38.644 1.00 93.75 194 PHE A CA 1
ATOM 1517 C C . PHE A 1 194 ? -35.292 22.571 37.732 1.00 93.75 194 PHE A C 1
ATOM 1519 O O . PHE A 1 194 ? -36.086 23.422 38.130 1.00 93.75 194 PHE A O 1
ATOM 1526 N N . LYS A 1 195 ? -35.420 21.993 36.530 1.00 92.00 195 LYS A N 1
ATOM 1527 C CA . LYS A 1 195 ? -36.544 22.285 35.623 1.00 92.00 195 LYS A CA 1
ATOM 1528 C C . LYS A 1 195 ? -37.889 21.954 36.265 1.00 92.00 195 LYS A C 1
ATOM 1530 O O . LYS A 1 195 ? -38.821 22.752 36.164 1.00 92.00 195 LYS A O 1
ATOM 1535 N N . SER A 1 196 ? -37.959 20.824 36.964 1.00 91.12 196 SER A N 1
ATOM 1536 C CA . SER A 1 196 ? -39.155 20.396 37.690 1.00 91.12 196 SER A CA 1
ATOM 1537 C C . SER A 1 196 ? -39.490 21.355 38.837 1.00 91.12 196 SER A C 1
ATOM 1539 O O . SER A 1 196 ? -40.635 21.777 38.964 1.00 91.12 196 SER A O 1
ATOM 1541 N N . ALA A 1 197 ? -38.494 21.778 39.626 1.00 90.00 197 ALA A N 1
ATOM 1542 C CA . ALA A 1 197 ? -38.687 22.719 40.734 1.00 90.00 197 ALA A CA 1
ATOM 1543 C C . ALA A 1 197 ? -39.114 24.128 40.280 1.00 90.00 197 ALA A C 1
ATOM 1545 O O . ALA A 1 197 ? -39.852 24.807 40.990 1.00 90.00 197 ALA A O 1
ATOM 1546 N N . LEU A 1 198 ? -38.679 24.565 39.095 1.00 90.88 198 LEU A N 1
ATOM 1547 C CA . LEU A 1 198 ? -39.059 25.852 38.501 1.00 90.88 198 LEU A CA 1
ATOM 1548 C C . LEU A 1 198 ? -40.421 25.819 37.781 1.00 90.88 198 LEU A C 1
ATOM 1550 O O . LEU A 1 198 ? -40.830 26.834 37.222 1.00 90.88 198 LEU A O 1
ATOM 1554 N N . GLY A 1 199 ? -41.116 24.674 37.757 1.00 80.75 199 GLY A N 1
ATOM 1555 C CA . GLY A 1 199 ? -42.396 24.522 37.053 1.00 80.75 199 GLY A CA 1
ATOM 1556 C C . GLY A 1 199 ? -42.277 24.612 35.527 1.00 80.75 199 GLY A C 1
ATOM 1557 O O . GLY A 1 199 ? -43.259 24.887 34.843 1.00 80.75 199 GLY A O 1
ATOM 1558 N N . LEU A 1 200 ? -41.071 24.407 34.986 1.00 73.50 200 LEU A N 1
ATOM 1559 C CA . LEU A 1 200 ? -40.782 24.457 33.548 1.00 73.50 200 LEU A CA 1
ATOM 1560 C C . LEU A 1 200 ? -40.947 23.089 32.862 1.00 73.50 200 LEU A C 1
ATOM 1562 O O . LEU A 1 200 ? -40.784 22.996 31.645 1.00 73.50 200 LEU A O 1
ATOM 1566 N N . CYS A 1 201 ? -41.265 22.035 33.619 1.00 55.75 201 CYS A N 1
ATOM 1567 C CA . CYS A 1 201 ? -41.687 20.747 33.075 1.00 55.75 201 CYS A CA 1
ATOM 1568 C C . CYS A 1 201 ? -43.172 20.822 32.688 1.00 55.75 201 CYS A C 1
ATOM 1570 O O . CYS A 1 201 ? -44.023 21.005 33.557 1.00 55.75 201 CYS A O 1
ATOM 1572 N N . LYS A 1 202 ? -43.467 20.709 31.387 1.00 56.38 202 LYS A N 1
ATOM 1573 C CA . LYS A 1 202 ? -44.800 20.344 30.889 1.00 56.38 202 LYS A CA 1
ATOM 1574 C C . LYS A 1 202 ? -44.945 18.832 30.880 1.00 56.38 202 LYS A C 1
ATOM 1576 O O . LYS A 1 202 ? -43.941 18.179 30.521 1.00 56.38 202 LYS A O 1
#